Protein AF-A0A948I2J9-F1 (afdb_monomer_lite)

pLDDT: mean 82.18, std 15.07, range [33.28, 98.06]

Foldseek 3Di:
DDWDPDDDPVVVVCLVVVLVVQVPDPVQVVPDPDSNVQSVLCPDTPRNNVVVVCVVVCVVVPVVVVVVVVVVVLLVVLCVVLVVLVLQFDPALPDDLVRLLVLLLVLLVLLLVLCVVVVLPCVVVVLVQLFQDLVVLLVLLVVLVVVLVVVLVVPDDPDPDDPPPPPDPDPPPPPRCPLLNSLLSSLVVSLVVSLVSLSVVLVPCVDPSNVSHDSSSSSLLSVLLLLLCQVVVLSVQLSVVLSVVVVVDDPDPSVSSSVSSVSSRVSSSCCSQQSVQLVPDQVPAFFQPHPPDPGPGGAPPDDDDDDDDDDDDPDDDSVSSRSSSSRSSSSSVSSSVSSRRDRPRPDPPVVSVVSVVVSVVSPCPVVVVVD

Radius of gyration: 36.29 Å; chains: 1; bounding box: 88×85×97 Å

Sequence (371 aa):
PLTETGYAPDIAARLPEIREHLLADERVTRYFEDAPAAYDALLALNDGGVSYIVEKIAQVSDPRVKDGQVRGRLLAQAQHLTDGFQRFYDAGASGSREEKLQKAKKAAEAAGKAIFADEFRSAGRLLDALSAQEDELRGLYFTVASMAGEETQALTPAAGGSIFDDFEETPHASTGASEGDRSEAFAERAVQHWIRRVREFAADQTHPLRRKIDSDTADLLVQELIAATMRRGVAGKIAAEVRRQVSIGSADWENASARAACVAANAINEVVTGFGYTALPPDARPPVPPLPEPARRRAFAPPPGFDGMPALAERPMRLARDFTQDWLAALVQAAIDNMGVATAREISEAQNAVLGQILDRAHIESLLEQA

Secondary structure (DSSP, 8-state):
--------HHHHTTHHHHHHHHHH-HHHHTT-SSHHHHHHHHT-TTTTTHHHHHHHHHHH--HHHHHHHHHHHHHHHHHHHHHHHHTT----S-S-HHHHHHHHHHHHHHHHHHHHTTTTHHHHHHHHHHSPPHHHHHHHHHHHHHHHHHHHHHT-------TT-TT--------S--HHHHHHHHHHHHHHHHHHHHHHHHH-TTSTTTTTS-HHHHHHHHHHHHHHHHHTTHHHHHHHHHHHHHHHS-S-HHHHHHHHHHHHHHHHHHHHHHTTGGGS-GGGSPEESPTTSPPSEETTPPPPP-SSS----SS---HHHHHHHHHHHHHHHHHHHTTT-----SS-HHHHHHHHHHHHHH--HHHHH--

Structure (mmCIF, N/CA/C/O backbone):
data_AF-A0A948I2J9-F1
#
_entry.id   AF-A0A948I2J9-F1
#
loop_
_atom_site.group_PDB
_atom_site.id
_atom_site.type_symbol
_atom_site.label_atom_id
_atom_site.label_alt_id
_atom_site.label_comp_id
_atom_site.label_asym_id
_atom_site.label_entity_id
_atom_site.label_seq_id
_atom_site.pdbx_PDB_ins_code
_atom_site.Cartn_x
_atom_site.Cartn_y
_atom_site.Cartn_z
_atom_site.occupancy
_atom_site.B_iso_or_equiv
_atom_site.auth_seq_id
_atom_site.auth_comp_id
_atom_site.auth_asym_id
_atom_site.auth_atom_id
_atom_site.pdbx_PDB_model_num
ATOM 1 N N . PRO A 1 1 ? -53.068 -17.040 60.290 1.00 62.91 1 PRO A N 1
ATOM 2 C CA . PRO A 1 1 ? -51.947 -16.069 60.303 1.00 62.91 1 PRO A CA 1
ATOM 3 C C . PRO A 1 1 ? -52.305 -14.881 61.201 1.00 62.91 1 PRO A C 1
ATOM 5 O O . PRO A 1 1 ? -53.438 -14.417 61.138 1.00 62.91 1 PRO A O 1
ATOM 8 N N . LEU A 1 2 ? -51.389 -14.455 62.071 1.00 73.19 2 LEU A N 1
ATOM 9 C CA . LEU A 1 2 ? -51.552 -13.204 62.815 1.00 73.19 2 LEU A CA 1
ATOM 10 C C . LEU A 1 2 ? -51.285 -12.050 61.841 1.00 73.19 2 LEU A C 1
ATOM 12 O O . LEU A 1 2 ? -50.314 -12.113 61.091 1.00 73.19 2 LEU A O 1
ATOM 16 N N . THR A 1 3 ? -52.169 -11.057 61.818 1.00 84.31 3 THR A N 1
ATOM 17 C CA . THR A 1 3 ? -52.082 -9.884 60.940 1.00 84.31 3 THR A CA 1
ATOM 18 C C . THR A 1 3 ? -51.836 -8.666 61.814 1.00 84.31 3 THR A C 1
ATOM 20 O O . THR A 1 3 ? -52.524 -8.468 62.816 1.00 84.31 3 THR A O 1
ATOM 23 N N . GLU A 1 4 ? -50.848 -7.863 61.454 1.00 85.25 4 GLU A N 1
ATOM 24 C CA . GLU A 1 4 ? -50.547 -6.600 62.108 1.00 85.25 4 GLU A CA 1
ATOM 25 C C . GLU A 1 4 ? -51.676 -5.609 61.808 1.00 85.25 4 GLU A C 1
ATOM 27 O O . GLU A 1 4 ? -51.937 -5.270 60.654 1.00 85.25 4 GLU A O 1
ATOM 32 N N . THR A 1 5 ? -52.379 -5.161 62.846 1.00 85.12 5 THR A N 1
ATOM 33 C CA . THR A 1 5 ? -53.488 -4.200 62.722 1.00 85.12 5 THR A CA 1
ATOM 34 C C . THR A 1 5 ? -53.082 -2.775 63.092 1.00 85.12 5 THR A C 1
ATOM 36 O O . THR A 1 5 ? -53.865 -1.849 62.905 1.00 85.12 5 THR A O 1
ATOM 39 N N . GLY A 1 6 ? -51.880 -2.589 63.642 1.00 86.50 6 GLY A N 1
ATOM 40 C CA . GLY A 1 6 ? -51.369 -1.287 64.050 1.00 86.50 6 GLY A CA 1
ATOM 41 C C . GLY A 1 6 ? -50.162 -1.386 64.975 1.00 86.50 6 GLY A C 1
ATOM 42 O O . GLY A 1 6 ? -49.890 -2.435 65.560 1.00 86.50 6 GLY A O 1
ATOM 43 N N . TYR A 1 7 ? -49.461 -0.265 65.121 1.00 87.19 7 TYR A N 1
ATOM 44 C CA . TYR A 1 7 ? -48.395 -0.113 66.105 1.00 87.19 7 TYR A CA 1
ATOM 45 C C . TYR A 1 7 ? -48.966 0.086 67.507 1.00 87.19 7 TYR A C 1
ATOM 47 O O . TYR A 1 7 ? -50.035 0.675 67.684 1.00 87.19 7 TYR A O 1
ATOM 55 N N . ALA A 1 8 ? -48.226 -0.376 68.513 1.00 89.81 8 ALA A N 1
ATOM 56 C CA . ALA A 1 8 ? -48.560 -0.092 69.900 1.00 89.81 8 ALA A CA 1
ATOM 57 C C . ALA A 1 8 ? -48.575 1.438 70.144 1.00 89.81 8 ALA A C 1
ATOM 59 O O . ALA A 1 8 ? -47.769 2.152 69.536 1.00 89.81 8 ALA A O 1
ATOM 60 N N . PRO A 1 9 ? -49.480 1.972 70.990 1.00 86.25 9 PRO A N 1
ATOM 61 C CA . PRO A 1 9 ? -49.704 3.419 71.114 1.00 86.25 9 PRO A CA 1
ATOM 62 C C . PRO A 1 9 ? -48.460 4.214 71.535 1.00 86.25 9 PRO A C 1
ATOM 64 O O . PRO A 1 9 ? -48.250 5.341 71.094 1.00 86.25 9 PRO A O 1
ATOM 67 N N . ASP A 1 10 ? -47.625 3.609 72.375 1.00 87.38 10 ASP A N 1
ATOM 68 C CA . ASP A 1 10 ? -46.344 4.130 72.849 1.00 87.38 10 ASP A CA 1
ATOM 69 C C . ASP A 1 10 ? -45.294 4.229 71.731 1.00 87.38 10 ASP A C 1
ATOM 71 O O . ASP A 1 10 ? -44.519 5.185 71.689 1.00 87.38 10 ASP A O 1
ATOM 75 N N . ILE A 1 11 ? -45.292 3.275 70.798 1.00 83.56 11 ILE A N 1
ATOM 76 C CA . ILE A 1 11 ? -44.411 3.276 69.626 1.00 83.56 11 ILE A CA 1
ATOM 77 C C . ILE A 1 11 ? -44.936 4.258 68.577 1.00 83.56 11 ILE A C 1
ATOM 79 O O . ILE A 1 11 ? -44.168 5.067 68.060 1.00 83.56 11 ILE A O 1
ATOM 83 N N . ALA A 1 12 ? -46.245 4.243 68.310 1.00 86.00 12 ALA A N 1
ATOM 84 C CA . ALA A 1 12 ? -46.893 5.108 67.325 1.00 86.00 12 ALA A CA 1
ATOM 85 C C . ALA A 1 12 ? -46.649 6.600 67.610 1.00 86.00 12 ALA A C 1
ATOM 87 O O . ALA A 1 12 ? -46.373 7.367 66.689 1.00 86.00 12 ALA A O 1
ATOM 88 N N . ALA A 1 13 ? -46.672 6.999 68.887 1.00 88.31 13 ALA A N 1
ATOM 89 C CA . ALA A 1 13 ? -46.397 8.373 69.307 1.00 88.31 13 ALA A CA 1
ATOM 90 C C . ALA A 1 13 ? -44.951 8.832 69.028 1.00 88.31 13 ALA A C 1
ATOM 92 O O . ALA A 1 13 ? -44.704 10.030 68.911 1.00 88.31 13 ALA A O 1
ATOM 93 N N . ARG A 1 14 ? -43.999 7.896 68.913 1.00 89.25 14 ARG A N 1
ATOM 94 C CA . ARG A 1 14 ? -42.562 8.174 68.736 1.00 89.25 14 ARG A CA 1
ATOM 95 C C . ARG A 1 14 ? -42.092 8.089 67.282 1.00 89.25 14 ARG A C 1
ATOM 97 O O . ARG A 1 14 ? -41.005 8.565 66.974 1.00 89.25 14 ARG A O 1
ATOM 104 N N . LEU A 1 15 ? -42.887 7.509 66.380 1.00 88.31 15 LEU A N 1
ATOM 105 C CA . LEU A 1 15 ? -42.523 7.359 64.963 1.00 88.31 15 LEU A CA 1
ATOM 106 C C . LEU A 1 15 ? -42.154 8.685 64.265 1.00 88.31 15 LEU A C 1
ATOM 108 O O . LEU A 1 15 ? -41.156 8.688 63.545 1.00 88.31 15 LEU A O 1
ATOM 112 N N . PRO A 1 16 ? -42.860 9.817 64.480 1.00 89.62 16 PRO A N 1
ATOM 113 C CA . PRO A 1 16 ? -42.498 11.079 63.831 1.00 89.62 16 PRO A CA 1
ATOM 114 C C . PRO A 1 16 ? -41.099 11.573 64.222 1.00 89.62 16 PRO A C 1
ATOM 116 O O . PRO A 1 16 ? -40.325 11.980 63.360 1.00 89.62 16 PRO A O 1
ATOM 119 N N . GLU A 1 17 ? -40.754 11.468 65.509 1.00 91.50 17 GLU A N 1
ATOM 120 C CA . GLU A 1 17 ? -39.436 11.842 66.033 1.00 91.50 17 GLU A CA 1
ATOM 121 C C . GLU A 1 17 ? -38.338 10.936 65.456 1.00 91.50 17 GLU A C 1
ATOM 123 O O . GLU A 1 17 ? -37.283 11.413 65.039 1.00 91.50 17 GLU A O 1
ATOM 128 N N . ILE A 1 18 ? -38.587 9.625 65.376 1.00 89.19 18 ILE A N 1
ATOM 129 C CA . ILE A 1 18 ? -37.639 8.659 64.800 1.00 89.19 18 ILE A CA 1
ATOM 130 C C . ILE A 1 18 ? -37.405 8.947 63.310 1.00 89.19 18 ILE A C 1
ATOM 132 O O . ILE A 1 18 ? -36.263 8.885 62.851 1.00 89.19 18 ILE A O 1
ATOM 136 N N . ARG A 1 19 ? -38.464 9.284 62.561 1.00 90.88 19 ARG A N 1
ATOM 137 C CA . ARG A 1 19 ? -38.380 9.643 61.137 1.00 90.88 19 ARG A CA 1
ATOM 138 C C . ARG A 1 19 ? -37.483 10.855 60.920 1.00 90.88 19 ARG A C 1
ATOM 140 O O . ARG A 1 19 ? -36.637 10.835 60.032 1.00 90.88 19 ARG A O 1
ATOM 147 N N . GLU A 1 20 ? -37.649 11.891 61.736 1.00 91.81 20 GLU A N 1
ATOM 148 C CA . GLU A 1 20 ? -36.860 13.120 61.638 1.00 91.81 20 GLU A CA 1
ATOM 149 C C . GLU A 1 20 ? -35.365 12.860 61.875 1.00 91.81 20 GLU A C 1
ATOM 151 O O . GLU A 1 20 ? -34.535 13.241 61.049 1.00 91.81 20 GLU A O 1
ATOM 156 N N . HIS A 1 21 ? -35.020 12.127 62.938 1.00 91.25 21 HIS A N 1
ATOM 157 C CA . HIS A 1 21 ? -33.627 11.784 63.240 1.00 91.25 21 HIS A CA 1
ATOM 158 C C . HIS A 1 21 ? -32.980 10.928 62.145 1.00 91.25 21 HIS A C 1
ATOM 160 O O . HIS A 1 21 ? -31.815 11.131 61.809 1.00 91.25 21 HIS A O 1
ATOM 166 N N . LEU A 1 22 ? -33.726 9.975 61.581 1.00 86.94 22 LEU A N 1
ATOM 167 C CA . LEU A 1 22 ? -33.209 9.067 60.562 1.00 86.94 22 LEU A CA 1
ATOM 168 C C . LEU A 1 22 ? -32.971 9.773 59.219 1.00 86.94 22 LEU A C 1
ATOM 170 O O . LEU A 1 22 ? -31.977 9.494 58.555 1.00 86.94 22 LEU A O 1
ATOM 174 N N . LEU A 1 23 ? -33.838 10.717 58.838 1.00 90.25 23 LEU A N 1
ATOM 175 C CA . LEU A 1 23 ? -33.673 11.512 57.614 1.00 90.25 23 LEU A CA 1
ATOM 176 C C . LEU A 1 23 ? -32.623 12.626 57.749 1.00 90.25 23 LEU A C 1
ATOM 178 O O . LEU A 1 23 ? -32.108 13.096 56.736 1.00 90.25 23 LEU A O 1
ATOM 182 N N . ALA A 1 24 ? -32.284 13.029 58.976 1.00 90.56 24 ALA A N 1
ATOM 183 C CA . ALA A 1 24 ? -31.205 13.976 59.251 1.00 90.56 24 ALA A CA 1
ATOM 184 C C . ALA A 1 24 ? -29.800 13.333 59.242 1.00 90.56 24 ALA A C 1
ATOM 186 O O . ALA A 1 24 ? -28.803 14.055 59.203 1.00 90.56 24 ALA A O 1
ATOM 187 N N . ASP A 1 25 ? -29.690 11.998 59.277 1.00 91.56 25 ASP A N 1
ATOM 188 C CA . ASP A 1 25 ? -28.403 11.292 59.276 1.00 91.56 25 ASP A CA 1
ATOM 189 C C . ASP A 1 25 ? -27.810 11.210 57.857 1.00 91.56 25 ASP A C 1
ATOM 191 O O . ASP A 1 25 ? -28.376 10.605 56.942 1.00 91.56 25 ASP A O 1
ATOM 195 N N . GLU A 1 26 ? -26.617 11.782 57.679 1.00 88.94 26 GLU A N 1
ATOM 196 C CA . GLU A 1 26 ? -25.881 11.788 56.409 1.00 88.94 26 GLU A CA 1
ATOM 197 C C . GLU A 1 26 ? -25.588 10.371 55.886 1.00 88.94 26 GLU A C 1
ATOM 199 O O . GLU A 1 26 ? -25.537 10.134 54.679 1.00 88.94 26 GLU A O 1
ATOM 204 N N . ARG A 1 27 ? -25.441 9.384 56.778 1.00 87.12 27 ARG A N 1
ATOM 205 C CA . ARG A 1 27 ? -25.225 7.984 56.382 1.00 87.12 27 ARG A CA 1
ATOM 206 C C . ARG A 1 27 ? -26.457 7.385 55.714 1.00 87.12 27 ARG A C 1
ATOM 208 O O . ARG A 1 27 ? -26.314 6.435 54.957 1.00 87.12 27 ARG A O 1
ATOM 215 N N . VAL A 1 28 ? -27.648 7.910 55.981 1.00 84.94 28 VAL A N 1
ATOM 216 C CA . VAL A 1 28 ? -28.888 7.443 55.356 1.00 84.94 28 VAL A CA 1
ATOM 217 C C . VAL A 1 28 ? -29.084 8.153 54.020 1.00 84.94 28 VAL A C 1
ATOM 219 O O . VAL A 1 28 ? -29.236 7.499 52.991 1.00 84.94 28 VAL A O 1
ATOM 222 N N . THR A 1 29 ? -28.979 9.481 53.996 1.00 84.12 29 THR A N 1
ATOM 223 C CA . THR A 1 29 ? -29.196 10.280 52.777 1.00 84.12 29 THR A CA 1
ATOM 224 C C . THR A 1 29 ? -28.127 10.072 51.701 1.00 84.12 29 THR A C 1
ATOM 226 O O . THR A 1 29 ? -28.400 10.282 50.524 1.00 84.12 29 THR A O 1
ATOM 229 N N . ARG A 1 30 ? -26.924 9.606 52.065 1.00 87.94 30 ARG A N 1
ATOM 230 C CA . ARG A 1 30 ? -25.852 9.297 51.105 1.00 87.94 30 ARG A CA 1
ATOM 231 C C . ARG A 1 30 ? -26.082 8.024 50.286 1.00 87.94 30 ARG A C 1
ATOM 233 O O . ARG A 1 30 ? -25.616 7.959 49.151 1.00 87.94 30 ARG A O 1
ATOM 240 N N . TYR A 1 31 ? -26.702 6.998 50.871 1.00 83.88 31 TYR A N 1
ATOM 241 C CA . TYR A 1 31 ? -26.797 5.663 50.255 1.00 83.88 31 TYR A CA 1
ATOM 242 C C . TYR A 1 31 ? -28.209 5.291 49.799 1.00 83.88 31 TYR A C 1
ATOM 244 O O . TYR A 1 31 ? -28.354 4.366 49.001 1.00 83.88 31 TYR A O 1
ATOM 252 N N . PHE A 1 32 ? -29.238 5.997 50.269 1.00 85.38 32 PHE A N 1
ATOM 253 C CA . PHE A 1 32 ? -30.597 5.848 49.762 1.00 85.38 32 PHE A CA 1
ATOM 254 C C . PHE A 1 32 ? -30.873 6.874 48.665 1.00 85.38 32 PHE A C 1
ATOM 256 O O . PHE A 1 32 ? -30.701 8.070 48.870 1.00 85.38 32 PHE A O 1
ATOM 263 N N . GLU A 1 33 ? -31.351 6.394 47.516 1.00 84.12 33 GLU A N 1
ATOM 264 C CA . GLU A 1 33 ? -31.847 7.242 46.424 1.00 84.12 33 GLU A CA 1
ATOM 265 C C . GLU A 1 33 ? -33.060 8.084 46.872 1.00 84.12 33 GLU A C 1
ATOM 267 O O . GLU A 1 33 ? -33.140 9.267 46.559 1.00 84.12 33 GLU A O 1
ATOM 272 N N . ASP A 1 34 ? -33.962 7.485 47.661 1.00 88.44 34 ASP A N 1
ATOM 273 C CA . ASP A 1 34 ? -35.108 8.137 48.309 1.00 88.44 34 ASP A CA 1
ATOM 274 C C . ASP A 1 34 ? -35.282 7.568 49.731 1.00 88.44 34 ASP A C 1
ATOM 276 O O . ASP A 1 34 ? -35.879 6.508 49.947 1.00 88.44 34 ASP A O 1
ATOM 280 N N . ALA A 1 35 ? -34.667 8.237 50.711 1.00 88.81 35 ALA A N 1
ATOM 281 C CA . ALA A 1 35 ? -34.709 7.832 52.116 1.00 88.81 35 ALA A CA 1
ATOM 282 C C . ALA A 1 35 ? -36.110 7.962 52.758 1.00 88.81 35 ALA A C 1
ATOM 284 O O . ALA A 1 35 ? -36.500 7.042 53.484 1.00 88.81 35 ALA A O 1
ATOM 285 N N . PRO A 1 36 ? -36.888 9.039 52.507 1.00 90.19 36 PRO A N 1
ATOM 286 C CA . PRO A 1 36 ? -38.272 9.136 52.973 1.00 90.19 36 PRO A CA 1
ATOM 287 C C . PRO A 1 36 ? -39.147 7.963 52.522 1.00 90.19 36 PRO A C 1
ATOM 289 O O . PRO A 1 36 ? -39.793 7.339 53.363 1.00 90.19 36 PRO A O 1
ATOM 292 N N . ALA A 1 37 ? -39.120 7.614 51.231 1.00 89.19 37 ALA A N 1
ATOM 293 C CA . ALA A 1 37 ? -39.928 6.515 50.705 1.00 89.19 37 ALA A CA 1
ATOM 294 C C . ALA A 1 37 ? -39.533 5.157 51.310 1.00 89.19 37 ALA A C 1
ATOM 296 O O . ALA A 1 37 ? -40.400 4.351 51.645 1.00 89.19 37 ALA A O 1
ATOM 297 N N . ALA A 1 38 ? -38.233 4.915 51.511 1.00 89.06 38 ALA A N 1
ATOM 298 C CA . ALA A 1 38 ? -37.742 3.688 52.137 1.00 89.06 38 ALA A CA 1
ATOM 299 C C . ALA A 1 38 ? -38.181 3.551 53.606 1.00 89.06 38 ALA A C 1
ATOM 301 O O . ALA A 1 38 ? -38.518 2.452 54.050 1.00 89.06 38 ALA A O 1
ATOM 302 N N . TYR A 1 39 ? -38.197 4.656 54.359 1.00 89.88 39 TYR A N 1
ATOM 303 C CA . TYR A 1 39 ? -38.668 4.672 55.745 1.00 89.88 39 TYR A CA 1
ATOM 304 C C . TYR A 1 39 ? -40.172 4.403 55.838 1.00 89.88 39 TYR A C 1
ATOM 306 O O . TYR A 1 39 ? -40.609 3.583 56.645 1.00 89.88 39 TYR A O 1
ATOM 314 N N . ASP A 1 40 ? -40.958 5.062 54.986 1.00 90.44 40 ASP A N 1
ATOM 315 C CA . ASP A 1 40 ? -42.410 4.901 54.975 1.00 90.44 40 ASP A CA 1
ATOM 316 C C . ASP A 1 40 ? -42.795 3.466 54.545 1.00 90.44 40 ASP A C 1
ATOM 318 O O . ASP A 1 40 ? -43.704 2.870 55.124 1.00 90.44 40 ASP A O 1
ATOM 322 N N . ALA A 1 41 ? -42.043 2.860 53.616 1.00 90.25 41 ALA A N 1
ATOM 323 C CA . ALA A 1 41 ? -42.209 1.459 53.226 1.00 90.25 41 ALA A CA 1
ATOM 324 C C . ALA A 1 41 ? -41.837 0.468 54.343 1.00 90.25 41 ALA A C 1
ATOM 326 O O . ALA A 1 41 ? -42.552 -0.508 54.556 1.00 90.25 41 ALA A O 1
ATOM 327 N N . LEU A 1 42 ? -40.753 0.718 55.088 1.00 89.50 42 LEU A N 1
ATOM 328 C CA . LEU A 1 42 ? -40.339 -0.116 56.226 1.00 89.50 42 LEU A CA 1
ATOM 329 C C . LEU A 1 42 ? -41.431 -0.206 57.307 1.00 89.50 42 LEU A C 1
ATOM 331 O O . LEU A 1 42 ? -41.557 -1.232 57.975 1.00 89.50 42 LEU A O 1
ATOM 335 N N . LEU A 1 43 ? -42.218 0.861 57.473 1.00 90.19 43 LEU A N 1
ATOM 336 C CA . LEU A 1 43 ? -43.306 0.943 58.449 1.00 90.19 43 LEU A CA 1
ATOM 337 C C . LEU A 1 43 ? -44.676 0.499 57.905 1.00 90.19 43 LEU A C 1
ATOM 339 O O . LEU A 1 43 ? -45.704 0.673 58.565 1.00 90.19 43 LEU A O 1
ATOM 343 N N . ALA A 1 44 ? -44.726 -0.073 56.702 1.00 90.06 44 ALA A N 1
ATOM 344 C CA . ALA A 1 44 ? -45.957 -0.625 56.160 1.00 90.06 44 ALA A CA 1
ATOM 345 C C . ALA A 1 44 ? -46.333 -1.926 56.893 1.00 90.06 44 ALA A C 1
ATOM 347 O O . ALA A 1 44 ? -45.605 -2.920 56.847 1.00 90.06 44 ALA A O 1
ATOM 348 N N . LEU A 1 45 ? -47.494 -1.932 57.555 1.00 88.50 45 LEU A N 1
ATOM 349 C CA . LEU A 1 45 ? -48.003 -3.091 58.298 1.00 88.50 45 LEU A CA 1
ATOM 350 C C . LEU A 1 45 ? -48.168 -4.307 57.380 1.00 88.50 45 LEU A C 1
ATOM 352 O O . LEU A 1 45 ? -48.756 -4.200 56.303 1.00 88.50 45 LEU A O 1
ATOM 356 N N . ASN A 1 46 ? -47.734 -5.476 57.847 1.00 87.12 46 ASN A N 1
ATOM 357 C CA . ASN A 1 46 ? -47.744 -6.756 57.124 1.00 87.12 46 ASN A CA 1
ATOM 358 C C . ASN A 1 46 ? -46.850 -6.837 55.870 1.00 87.12 46 ASN A C 1
ATOM 360 O O . ASN A 1 46 ? -46.804 -7.905 55.260 1.00 87.12 46 ASN A O 1
ATOM 364 N N . ASP A 1 47 ? -46.146 -5.766 55.488 1.00 88.81 47 ASP A N 1
ATOM 365 C CA . ASP A 1 47 ? -45.190 -5.760 54.367 1.00 88.81 47 ASP A CA 1
ATOM 366 C C . ASP A 1 47 ? -43.751 -5.544 54.851 1.00 88.81 47 ASP A C 1
ATOM 368 O O . ASP A 1 47 ? -42.830 -6.194 54.358 1.00 88.81 47 ASP A O 1
ATOM 372 N N . GLY A 1 48 ? -43.542 -4.661 55.836 1.00 85.81 48 GLY A N 1
ATOM 373 C CA . GLY A 1 48 ? -42.225 -4.402 56.426 1.00 85.81 48 GLY A CA 1
ATOM 374 C C . GLY A 1 48 ? -41.179 -3.914 55.417 1.00 85.81 48 GLY A C 1
ATOM 375 O O . GLY A 1 48 ? -39.984 -4.140 55.610 1.00 85.81 48 GLY A O 1
ATOM 376 N N . GLY A 1 49 ? -41.615 -3.301 54.313 1.00 88.94 49 GLY A N 1
ATOM 377 C CA . GLY A 1 49 ? -40.761 -2.803 53.235 1.00 88.94 49 GLY A CA 1
ATOM 378 C C . GLY A 1 49 ? -40.345 -3.852 52.203 1.00 88.94 49 GLY A C 1
ATOM 379 O O . GLY A 1 49 ? -39.567 -3.531 51.301 1.00 88.94 49 GLY A O 1
ATOM 380 N N . VAL A 1 50 ? -40.850 -5.089 52.288 1.00 88.44 50 VAL A N 1
ATOM 381 C CA . VAL A 1 50 ? -40.527 -6.154 51.325 1.00 88.44 50 VAL A CA 1
ATOM 382 C C . VAL A 1 50 ? -40.947 -5.757 49.912 1.00 88.44 50 VAL A C 1
ATOM 384 O O . VAL A 1 50 ? -40.154 -5.931 48.987 1.00 88.44 50 VAL A O 1
ATOM 387 N N . SER A 1 51 ? -42.131 -5.167 49.728 1.00 88.75 51 SER A N 1
ATOM 388 C CA . SER A 1 51 ? -42.594 -4.734 48.404 1.00 88.75 51 SER A CA 1
ATOM 389 C C . SER A 1 51 ? -41.679 -3.671 47.785 1.00 88.75 51 SER A C 1
ATOM 391 O O . SER A 1 51 ? -41.327 -3.777 46.611 1.00 88.75 51 SER A O 1
ATOM 393 N N . TYR A 1 52 ? -41.210 -2.707 48.582 1.00 88.81 52 TYR A N 1
ATOM 394 C CA . TYR A 1 52 ? -40.276 -1.665 48.135 1.00 88.81 52 TYR A CA 1
ATOM 395 C C . TYR A 1 52 ? -38.904 -2.238 47.748 1.00 88.81 52 TYR A C 1
ATOM 397 O O . TYR A 1 52 ? -38.329 -1.872 46.721 1.00 88.81 52 TYR A O 1
ATOM 405 N N . ILE A 1 53 ? -38.387 -3.188 48.537 1.00 87.12 53 ILE A N 1
ATOM 406 C CA . ILE A 1 53 ? -37.137 -3.893 48.224 1.00 87.12 53 ILE A CA 1
ATOM 407 C C . ILE A 1 53 ? -37.290 -4.698 46.929 1.00 87.12 53 ILE A C 1
ATOM 409 O O . ILE A 1 53 ? -36.417 -4.633 46.066 1.00 87.12 53 ILE A O 1
ATOM 413 N N . VAL A 1 54 ? -38.393 -5.435 46.770 1.00 86.75 54 VAL A N 1
ATOM 414 C CA . VAL A 1 54 ? -38.671 -6.226 45.563 1.00 86.75 54 VAL A CA 1
ATOM 415 C C . VAL A 1 54 ? -38.780 -5.326 44.335 1.00 86.75 54 VAL A C 1
ATOM 417 O O . VAL A 1 54 ? -38.184 -5.650 43.312 1.00 86.75 54 VAL A O 1
ATOM 420 N N . GLU A 1 55 ? -39.459 -4.183 44.430 1.00 86.81 55 GLU A N 1
ATOM 421 C CA . GLU A 1 55 ? -39.562 -3.205 43.342 1.00 86.81 55 GLU A CA 1
ATOM 422 C C . GLU A 1 55 ? -38.182 -2.690 42.907 1.00 86.81 55 GLU A C 1
ATOM 424 O O . GLU A 1 55 ? -37.840 -2.740 41.723 1.00 86.81 55 GLU A O 1
ATOM 429 N N . LYS A 1 56 ? -37.350 -2.256 43.862 1.00 85.94 56 LYS A N 1
ATOM 430 C CA . LYS A 1 56 ? -36.004 -1.737 43.575 1.00 85.94 56 LYS A CA 1
ATOM 431 C C . LYS A 1 56 ? -35.057 -2.821 43.055 1.00 85.94 56 LYS A C 1
ATOM 433 O O . LYS A 1 56 ? -34.306 -2.577 42.113 1.00 85.94 56 LYS A O 1
ATOM 438 N N . ILE A 1 57 ? -35.110 -4.036 43.604 1.00 82.56 57 ILE A N 1
ATOM 439 C CA . ILE A 1 57 ? -34.309 -5.171 43.120 1.00 82.56 57 ILE A CA 1
ATOM 440 C C . ILE A 1 57 ? -34.763 -5.601 41.724 1.00 82.56 57 ILE A C 1
ATOM 442 O O . ILE A 1 57 ? -33.908 -5.909 40.894 1.00 82.56 57 ILE A O 1
ATOM 446 N N . ALA A 1 58 ? -36.065 -5.600 41.432 1.00 80.25 58 ALA A N 1
ATOM 447 C CA . ALA A 1 58 ? -36.597 -5.986 40.126 1.00 80.25 58 ALA A CA 1
ATOM 448 C C . ALA A 1 58 ? -36.112 -5.062 38.997 1.00 80.25 58 ALA A C 1
ATOM 450 O O . ALA A 1 58 ? -35.854 -5.543 37.896 1.00 80.25 58 ALA A O 1
ATOM 451 N N . GLN A 1 59 ? -35.910 -3.769 39.276 1.00 75.31 59 GLN A N 1
ATOM 452 C CA . GLN A 1 59 ? -35.352 -2.812 38.309 1.00 75.31 59 GLN A CA 1
ATOM 453 C C . GLN A 1 59 ? -33.893 -3.123 37.932 1.00 75.31 59 GLN A C 1
ATOM 455 O O . GLN A 1 59 ? -33.487 -2.898 36.795 1.00 75.31 59 GLN A O 1
ATOM 460 N N . VAL A 1 60 ? -33.104 -3.664 38.866 1.00 69.94 60 VAL A N 1
ATOM 461 C CA . VAL A 1 60 ? -31.675 -3.978 38.657 1.00 69.94 60 VAL A CA 1
ATOM 462 C C . VAL A 1 60 ? -31.457 -5.442 38.251 1.00 69.94 60 VAL A C 1
ATOM 464 O O . VAL A 1 60 ? -30.462 -5.779 37.613 1.00 69.94 60 VAL A O 1
ATOM 467 N N . SER A 1 61 ? -32.401 -6.318 38.594 1.00 65.25 61 SER A N 1
ATOM 468 C CA . SER A 1 61 ? -32.343 -7.763 38.340 1.00 65.25 61 SER A CA 1
ATOM 469 C C . SER A 1 61 ? -33.051 -8.173 37.056 1.00 65.25 61 SER A C 1
ATOM 471 O O . SER A 1 61 ? -33.272 -9.365 36.851 1.00 65.25 61 SER A O 1
ATOM 473 N N . ASP A 1 62 ? -33.412 -7.214 36.203 1.00 69.44 62 ASP A N 1
ATOM 474 C CA . ASP A 1 62 ? -34.034 -7.495 34.919 1.00 69.44 62 ASP A CA 1
ATOM 475 C C . ASP A 1 62 ? -33.086 -8.354 34.061 1.00 69.44 62 ASP A C 1
ATOM 477 O O . ASP A 1 62 ? -32.027 -7.870 33.630 1.00 69.44 62 ASP A O 1
ATOM 481 N N . PRO A 1 63 ? -33.439 -9.624 33.785 1.00 72.94 63 PRO A N 1
ATOM 482 C CA . PRO A 1 63 ? -32.598 -10.520 33.001 1.00 72.94 63 PRO A CA 1
ATOM 483 C C . PRO A 1 63 ? -32.224 -9.927 31.639 1.00 72.94 63 PRO A C 1
ATOM 485 O O . PRO A 1 63 ? -31.124 -10.182 31.154 1.00 72.94 63 PRO A O 1
ATOM 488 N N . ARG A 1 64 ? -33.080 -9.063 31.071 1.00 76.31 64 ARG A N 1
ATOM 489 C CA . ARG A 1 64 ? -32.869 -8.391 29.780 1.00 76.31 64 ARG A CA 1
ATOM 490 C C . ARG A 1 64 ? -31.641 -7.482 29.777 1.00 76.31 64 ARG A C 1
ATOM 492 O O . ARG A 1 64 ? -30.970 -7.367 28.755 1.00 76.31 64 ARG A O 1
ATOM 499 N N . VAL A 1 65 ? -31.309 -6.863 30.914 1.00 76.06 65 VAL A N 1
ATOM 500 C CA . VAL A 1 65 ? -30.111 -6.014 31.045 1.00 76.06 65 VAL A CA 1
ATOM 501 C C . VAL A 1 65 ? -28.851 -6.868 30.941 1.00 76.06 65 VAL A C 1
ATOM 503 O O . VAL A 1 65 ? -27.909 -6.514 30.231 1.00 76.06 65 VAL A O 1
ATOM 506 N N . LYS A 1 66 ? -28.843 -8.025 31.610 1.00 79.56 66 LYS A N 1
ATOM 507 C CA . LYS A 1 66 ? -27.723 -8.967 31.545 1.00 79.56 66 LYS A CA 1
ATOM 508 C C . LYS A 1 66 ? -27.608 -9.600 30.159 1.00 79.56 66 LYS A C 1
ATOM 510 O O . LYS A 1 66 ? -26.495 -9.735 29.660 1.00 79.56 66 LYS A O 1
ATOM 515 N N . ASP A 1 67 ? -28.735 -9.896 29.520 1.00 81.44 67 ASP A N 1
ATOM 516 C CA . ASP A 1 67 ? -28.788 -10.413 28.152 1.00 81.44 67 ASP A CA 1
ATOM 517 C C . ASP A 1 67 ? -28.207 -9.414 27.142 1.00 81.44 67 ASP A C 1
ATOM 519 O O . ASP A 1 67 ? -27.335 -9.762 26.347 1.00 81.44 67 ASP A O 1
ATOM 523 N N . GLY A 1 68 ? -28.584 -8.134 27.246 1.00 82.69 68 GLY A N 1
ATOM 524 C CA . GLY A 1 68 ? -28.013 -7.063 26.427 1.00 82.69 68 GLY A CA 1
ATOM 525 C C . GLY A 1 68 ? -26.503 -6.890 26.634 1.00 82.69 68 GLY A C 1
ATOM 526 O O . GLY A 1 68 ? -25.755 -6.730 25.669 1.00 82.69 68 GLY A O 1
ATOM 527 N N . GLN A 1 69 ? -26.024 -6.984 27.879 1.00 82.25 69 GLN A N 1
ATOM 528 C CA . GLN A 1 69 ? -24.590 -6.915 28.186 1.00 82.25 69 GLN A CA 1
ATOM 529 C C . GLN A 1 69 ? -23.808 -8.111 27.628 1.00 82.25 69 GLN A C 1
ATOM 531 O O . GLN A 1 69 ? -22.712 -7.933 27.093 1.00 82.25 69 GLN A O 1
ATOM 536 N N . VAL A 1 70 ? -24.346 -9.327 27.754 1.00 87.69 70 VAL A N 1
ATOM 537 C CA . VAL A 1 70 ? -23.725 -10.543 27.210 1.00 87.69 70 VAL A CA 1
ATOM 538 C C . VAL A 1 70 ? -23.707 -10.486 25.685 1.00 87.69 70 VAL A C 1
ATOM 540 O O . VAL A 1 70 ? -22.656 -10.731 25.095 1.00 87.69 70 VAL A O 1
ATOM 543 N N . ARG A 1 71 ? -24.812 -10.066 25.056 1.00 87.75 71 ARG A N 1
ATOM 544 C CA . ARG A 1 71 ? -24.906 -9.848 23.607 1.00 87.75 71 ARG A CA 1
ATOM 545 C C . ARG A 1 71 ? -23.852 -8.855 23.119 1.00 87.75 71 ARG A C 1
ATOM 547 O O . ARG A 1 71 ? -23.102 -9.170 22.202 1.00 87.75 71 ARG A O 1
ATOM 554 N N . GLY A 1 72 ? -23.737 -7.692 23.763 1.00 84.94 72 GLY A N 1
ATOM 555 C CA . GLY A 1 72 ? -22.744 -6.679 23.393 1.00 84.94 72 GLY A CA 1
ATOM 556 C C . GLY A 1 72 ? -21.300 -7.178 23.523 1.00 84.94 72 GLY A C 1
ATOM 557 O O . GLY A 1 72 ? -20.479 -6.937 22.641 1.00 84.94 72 GLY A O 1
ATOM 558 N N . ARG A 1 73 ? -20.987 -7.929 24.588 1.00 87.25 73 ARG A N 1
ATOM 559 C CA . ARG A 1 73 ? -19.658 -8.545 24.760 1.00 87.25 73 ARG A CA 1
ATOM 560 C C . ARG A 1 73 ? -19.369 -9.606 23.704 1.00 87.25 73 ARG A C 1
ATOM 562 O O . ARG A 1 73 ? -18.247 -9.664 23.209 1.00 87.25 73 ARG A O 1
ATOM 569 N N . LEU A 1 74 ? -20.362 -10.426 23.370 1.00 88.38 74 LEU A N 1
ATOM 570 C CA . LEU A 1 74 ? -20.239 -11.464 22.355 1.00 88.38 74 LEU A CA 1
ATOM 571 C C . LEU A 1 74 ? -19.964 -10.851 20.975 1.00 88.38 74 LEU A C 1
ATOM 573 O O . LEU A 1 74 ? -19.039 -11.290 20.300 1.00 88.38 74 LEU A O 1
ATOM 577 N N . LEU A 1 75 ? -20.699 -9.798 20.600 1.00 87.12 75 LEU A N 1
ATOM 578 C CA . LEU A 1 75 ? -20.472 -9.054 19.356 1.00 87.12 75 LEU A CA 1
ATOM 579 C C . LEU A 1 75 ? -19.065 -8.453 19.303 1.00 87.12 75 LEU A C 1
ATOM 581 O O . LEU A 1 75 ? -18.344 -8.668 18.333 1.00 87.12 75 LEU A O 1
ATOM 585 N N . ALA A 1 76 ? -18.626 -7.790 20.376 1.00 84.25 76 ALA A N 1
ATOM 586 C CA . ALA A 1 76 ? -17.285 -7.211 20.437 1.00 84.25 76 ALA A CA 1
ATOM 587 C C . ALA A 1 76 ? -16.174 -8.271 20.293 1.00 84.25 76 ALA A C 1
ATOM 589 O O . ALA A 1 76 ? -15.166 -8.030 19.630 1.00 84.25 76 ALA A O 1
ATOM 590 N N . GLN A 1 77 ? -16.348 -9.456 20.891 1.00 85.06 77 GLN A N 1
ATOM 591 C CA . GLN A 1 77 ? -15.389 -10.556 20.753 1.00 85.06 77 GLN A CA 1
ATOM 592 C C . GLN A 1 77 ? -15.403 -11.189 19.361 1.00 85.06 77 GLN A C 1
ATOM 594 O O . GLN A 1 77 ? -14.334 -11.500 18.837 1.00 85.06 77 GLN A O 1
ATOM 599 N N . ALA A 1 78 ? -16.585 -11.370 18.764 1.00 84.00 78 ALA A N 1
ATOM 600 C CA . ALA A 1 78 ? -16.715 -11.860 17.397 1.00 84.00 78 ALA A CA 1
ATOM 601 C C . ALA A 1 78 ? -16.002 -10.919 16.419 1.00 84.00 78 ALA A C 1
ATOM 603 O O . ALA A 1 78 ? -15.195 -11.374 15.615 1.00 84.00 78 ALA A O 1
ATOM 604 N N . GLN A 1 79 ? -16.209 -9.611 16.577 1.00 79.69 79 GLN A N 1
ATOM 605 C CA . GLN A 1 79 ? -15.589 -8.592 15.740 1.00 79.69 79 GLN A CA 1
ATOM 606 C C . GLN A 1 79 ? -14.064 -8.558 15.901 1.00 79.69 79 GLN A C 1
ATOM 608 O O . GLN A 1 79 ? -13.330 -8.628 14.921 1.00 79.69 79 GLN A O 1
ATOM 613 N N . HIS A 1 80 ? -13.569 -8.597 17.141 1.00 79.75 80 HIS A N 1
ATOM 614 C CA . HIS A 1 80 ? -12.131 -8.678 17.410 1.00 79.75 80 HIS A CA 1
ATOM 615 C C . HIS A 1 80 ? -11.475 -9.933 16.803 1.00 79.75 80 HIS A C 1
ATOM 617 O O . HIS A 1 80 ? -10.329 -9.883 16.354 1.00 79.75 80 HIS A O 1
ATOM 623 N N . LEU A 1 81 ? -12.181 -11.070 16.782 1.00 80.56 81 LEU A N 1
ATOM 624 C CA . LEU A 1 81 ? -11.708 -12.278 16.104 1.00 80.56 81 LEU A CA 1
ATOM 625 C C . LEU A 1 81 ? -11.674 -12.086 14.585 1.00 80.56 81 LEU A C 1
ATOM 627 O O . LEU A 1 81 ? -10.678 -12.448 13.960 1.00 80.56 81 LEU A O 1
ATOM 631 N N . THR A 1 82 ? -12.725 -11.518 13.990 1.00 79.81 82 THR A N 1
ATOM 632 C CA . THR A 1 82 ? -12.814 -11.344 12.534 1.00 79.81 82 THR A CA 1
ATOM 633 C C . THR A 1 82 ? -11.834 -10.313 11.996 1.00 79.81 82 THR A C 1
ATOM 635 O O . THR A 1 82 ? -11.236 -10.569 10.955 1.00 79.81 82 THR A O 1
ATOM 638 N N . ASP A 1 83 ? -11.583 -9.212 12.709 1.00 74.44 83 ASP A N 1
ATOM 639 C CA . ASP A 1 83 ? -10.716 -8.115 12.251 1.00 74.44 83 ASP A CA 1
ATOM 640 C C . ASP A 1 83 ? -9.307 -8.608 11.874 1.00 74.44 83 ASP A C 1
ATOM 642 O O . ASP A 1 83 ? -8.736 -8.215 10.855 1.00 74.44 83 ASP A O 1
ATOM 646 N N . GLY A 1 84 ? -8.755 -9.544 12.655 1.00 70.44 84 GLY A N 1
ATOM 647 C CA . GLY A 1 84 ? -7.439 -10.133 12.393 1.00 70.44 84 GLY A CA 1
ATOM 648 C C . GLY A 1 84 ? -7.394 -11.080 11.187 1.00 70.44 84 GLY A C 1
ATOM 649 O O . GLY A 1 84 ? -6.316 -11.303 10.627 1.00 70.44 84 GLY A O 1
ATOM 650 N N . PHE A 1 85 ? -8.535 -11.639 10.783 1.00 74.19 85 PHE A N 1
ATOM 651 C CA . PHE A 1 85 ? -8.668 -12.536 9.631 1.00 74.19 85 PHE A CA 1
ATOM 652 C C . PHE A 1 85 ? -9.122 -11.807 8.365 1.00 74.19 85 PHE A C 1
ATOM 654 O O . PHE A 1 85 ? -8.767 -12.230 7.265 1.00 74.19 85 PHE A O 1
ATOM 661 N N . GLN A 1 86 ? -9.826 -10.684 8.519 1.00 68.31 86 GLN A N 1
ATOM 662 C CA . GLN A 1 86 ? -10.327 -9.838 7.439 1.00 68.31 86 GLN A CA 1
ATOM 663 C C . GLN A 1 86 ? -9.214 -9.460 6.451 1.00 68.31 86 GLN A C 1
ATOM 665 O O . GLN A 1 86 ? -9.415 -9.504 5.244 1.00 68.31 86 GLN A O 1
ATOM 670 N N . ARG A 1 87 ? -8.005 -9.177 6.955 1.00 66.56 87 ARG A N 1
ATOM 671 C CA . ARG A 1 87 ? -6.820 -8.832 6.144 1.00 66.56 87 ARG A CA 1
ATOM 672 C C . ARG A 1 87 ? -6.348 -9.934 5.189 1.00 66.56 87 ARG A C 1
ATOM 674 O O . ARG A 1 87 ? -5.656 -9.640 4.218 1.00 66.56 87 ARG A O 1
ATOM 681 N N . PHE A 1 88 ? -6.670 -11.194 5.484 1.00 68.94 88 PHE A N 1
ATOM 682 C CA . PHE A 1 88 ? -6.316 -12.343 4.646 1.00 68.94 88 PHE A CA 1
ATOM 683 C C . PHE A 1 88 ? -7.454 -12.751 3.710 1.00 68.94 88 PHE A C 1
ATOM 685 O O . PHE A 1 88 ? -7.219 -13.519 2.780 1.00 68.94 88 PHE A O 1
ATOM 692 N N . TYR A 1 89 ? -8.667 -12.249 3.955 1.00 68.06 89 TYR A N 1
ATOM 693 C CA . TYR A 1 89 ? -9.833 -12.529 3.140 1.00 68.06 89 TYR A CA 1
ATOM 694 C C . TYR A 1 89 ? -9.964 -11.517 2.007 1.00 68.06 89 TYR A C 1
ATOM 696 O O . TYR A 1 89 ? -10.075 -10.311 2.215 1.00 68.06 89 TYR A O 1
ATOM 704 N N . ASP A 1 90 ? -9.996 -12.035 0.788 1.00 66.19 90 ASP A N 1
ATOM 705 C CA . ASP A 1 90 ? -10.322 -11.279 -0.410 1.00 66.19 90 ASP A CA 1
ATOM 706 C C . ASP A 1 90 ? -11.755 -11.632 -0.823 1.00 66.19 90 ASP A C 1
ATOM 708 O O . ASP A 1 90 ? -12.011 -12.738 -1.309 1.00 66.19 90 ASP A O 1
ATOM 712 N N . ALA A 1 91 ? -12.689 -10.690 -0.647 1.00 59.34 91 ALA A N 1
ATOM 713 C CA . ALA A 1 91 ? -14.092 -10.821 -1.066 1.00 59.34 91 ALA A CA 1
ATOM 714 C C . ALA A 1 91 ? -14.274 -10.866 -2.604 1.00 59.34 91 ALA A C 1
ATOM 716 O O . ALA A 1 91 ? -15.399 -10.878 -3.116 1.00 59.34 91 ALA A O 1
ATOM 717 N N . GLY A 1 92 ? -13.167 -10.885 -3.352 1.00 53.34 92 GLY A N 1
ATOM 718 C CA . GLY A 1 92 ? -13.139 -10.876 -4.801 1.00 53.34 92 GLY A CA 1
ATOM 719 C C . GLY A 1 92 ? -13.362 -9.478 -5.369 1.00 53.34 92 GLY A C 1
ATOM 720 O O . GLY A 1 92 ? -13.722 -8.525 -4.675 1.00 53.34 92 GLY A O 1
ATOM 721 N N . ALA A 1 93 ? -13.180 -9.361 -6.685 1.00 50.78 93 ALA A N 1
ATOM 722 C CA . ALA A 1 93 ? -13.394 -8.147 -7.478 1.00 50.78 93 ALA A CA 1
ATOM 723 C C . ALA A 1 93 ? -14.884 -7.739 -7.602 1.00 50.78 93 ALA A C 1
ATOM 725 O O . ALA A 1 93 ? -15.319 -7.261 -8.645 1.00 50.78 93 ALA A O 1
ATOM 726 N N . SER A 1 94 ? -15.670 -7.951 -6.549 1.00 46.75 94 SER A N 1
ATOM 727 C CA . SER A 1 94 ? -17.127 -7.799 -6.501 1.00 46.75 94 SER A CA 1
ATOM 728 C C . SER A 1 94 ? -17.576 -6.365 -6.184 1.00 46.75 94 SER A C 1
ATOM 730 O O . SER A 1 94 ? -18.771 -6.088 -6.163 1.00 46.75 94 SER A O 1
ATOM 732 N N . GLY A 1 95 ? -16.636 -5.449 -5.927 1.00 58.84 95 GLY A N 1
ATOM 733 C CA . GLY A 1 95 ? -16.929 -4.031 -5.711 1.00 58.84 95 GLY A CA 1
ATOM 734 C C . GLY A 1 95 ? -17.140 -3.285 -7.027 1.00 58.84 95 GLY A C 1
ATOM 735 O O . GLY A 1 95 ? -16.400 -3.484 -7.993 1.00 58.84 95 GLY A O 1
ATOM 736 N N . SER A 1 96 ? -18.118 -2.380 -7.059 1.00 72.31 96 SER A N 1
ATOM 737 C CA . SER A 1 96 ? -18.311 -1.489 -8.208 1.00 72.31 96 SER A CA 1
ATOM 738 C C . SER A 1 96 ? -17.055 -0.639 -8.445 1.00 72.31 96 SER A C 1
ATOM 740 O O . SER A 1 96 ? -16.382 -0.218 -7.500 1.00 72.31 96 SER A O 1
ATOM 742 N N . ARG A 1 97 ? -16.757 -0.312 -9.712 1.00 79.56 97 ARG A N 1
ATOM 743 C CA . ARG A 1 97 ? -15.665 0.611 -10.075 1.00 79.56 97 ARG A CA 1
ATOM 744 C C . ARG A 1 97 ? -15.742 1.921 -9.291 1.00 79.56 97 ARG A C 1
ATOM 746 O O . ARG A 1 97 ? -14.711 2.461 -8.899 1.00 79.56 97 ARG A O 1
ATOM 753 N N . GLU A 1 98 ? -16.956 2.416 -9.063 1.00 83.94 98 GLU A N 1
ATOM 754 C CA . GLU A 1 98 ? -17.177 3.644 -8.303 1.00 83.94 98 GLU A CA 1
ATOM 755 C C . GLU A 1 98 ? -16.841 3.458 -6.819 1.00 83.94 98 GLU A C 1
ATOM 757 O O . GLU A 1 98 ? -16.139 4.279 -6.242 1.00 83.94 98 GLU A O 1
ATOM 762 N N . GLU A 1 99 ? -17.240 2.346 -6.203 1.00 83.56 99 GLU A N 1
ATOM 763 C CA . GLU A 1 99 ? -16.897 2.051 -4.805 1.00 83.56 99 GLU A CA 1
ATOM 764 C C . GLU A 1 99 ? -15.386 1.928 -4.611 1.00 83.56 99 GLU A C 1
ATOM 766 O O . GLU A 1 99 ? -14.835 2.481 -3.654 1.00 83.56 99 GLU A O 1
ATOM 771 N N . LYS A 1 100 ? -14.696 1.250 -5.539 1.00 84.06 100 LYS A N 1
ATOM 772 C CA . LYS A 1 100 ? -13.237 1.126 -5.494 1.00 84.06 100 LYS A CA 1
ATOM 773 C C . LYS A 1 100 ? -12.557 2.487 -5.652 1.00 84.06 100 LYS A C 1
ATOM 775 O O . LYS A 1 100 ? -11.626 2.792 -4.906 1.00 84.06 100 LYS A O 1
ATOM 780 N N . LEU A 1 101 ? -13.071 3.334 -6.549 1.00 88.69 101 LEU A N 1
ATOM 781 C CA . LEU A 1 101 ? -12.608 4.712 -6.708 1.00 88.69 101 LEU A CA 1
ATOM 782 C C . LEU A 1 101 ? -12.756 5.512 -5.410 1.00 88.69 101 LEU A C 1
ATOM 784 O O . LEU A 1 101 ? -11.815 6.188 -4.997 1.00 88.69 101 LEU A O 1
ATOM 788 N N . GLN A 1 102 ? -13.921 5.437 -4.766 1.00 90.56 102 GLN A N 1
ATOM 789 C CA . GLN A 1 102 ? -14.201 6.184 -3.540 1.00 90.56 102 GLN A CA 1
ATOM 790 C C . GLN A 1 102 ? -13.334 5.709 -2.370 1.00 90.56 102 GLN A C 1
ATOM 792 O O . GLN A 1 102 ? -12.753 6.538 -1.667 1.00 90.56 102 GLN A O 1
ATOM 797 N N . LYS A 1 103 ? -13.166 4.390 -2.193 1.00 90.31 103 LYS A N 1
ATOM 798 C CA . LYS A 1 103 ? -12.265 3.827 -1.172 1.00 90.31 103 LYS A CA 1
ATOM 799 C C . LYS A 1 103 ? -10.823 4.288 -1.380 1.00 90.31 103 LYS A C 1
ATOM 801 O O . LYS A 1 103 ? -10.203 4.793 -0.446 1.00 90.31 103 LYS A O 1
ATOM 806 N N . ALA A 1 104 ? -10.318 4.199 -2.610 1.00 92.06 104 ALA A N 1
ATOM 807 C CA . ALA A 1 104 ? -8.965 4.636 -2.936 1.00 92.06 104 ALA A CA 1
ATOM 808 C C . ALA A 1 104 ? -8.763 6.143 -2.737 1.00 92.06 104 ALA A C 1
ATOM 810 O O . ALA A 1 104 ? -7.733 6.554 -2.209 1.00 92.06 104 ALA A O 1
ATOM 811 N N . LYS A 1 105 ? -9.745 6.980 -3.093 1.00 93.75 105 LYS A N 1
ATOM 812 C CA . LYS A 1 105 ? -9.691 8.425 -2.820 1.00 93.75 105 LYS A CA 1
ATOM 813 C C . LYS A 1 105 ? -9.656 8.732 -1.332 1.00 93.75 105 LYS A C 1
ATOM 815 O O . LYS A 1 105 ? -8.830 9.536 -0.910 1.00 93.75 105 LYS A O 1
ATOM 820 N N . LYS A 1 106 ? -10.515 8.081 -0.543 1.00 93.44 106 LYS A N 1
ATOM 821 C CA . LYS A 1 106 ? -10.550 8.251 0.914 1.00 93.44 106 LYS A CA 1
ATOM 822 C C . LYS A 1 106 ? -9.202 7.880 1.538 1.00 93.44 106 LYS A C 1
ATOM 824 O O . LYS A 1 106 ? -8.669 8.657 2.325 1.00 93.44 106 LYS A O 1
ATOM 829 N N . ALA A 1 107 ? -8.626 6.747 1.136 1.00 92.69 107 ALA A N 1
ATOM 830 C CA . ALA A 1 107 ? -7.303 6.317 1.584 1.00 92.69 107 ALA A CA 1
ATOM 831 C C . ALA A 1 107 ? -6.196 7.293 1.146 1.00 92.69 107 ALA A C 1
ATOM 833 O O . ALA A 1 107 ? -5.351 7.678 1.953 1.00 92.69 107 ALA A O 1
ATOM 834 N N . ALA A 1 108 ? -6.224 7.763 -0.106 1.00 94.00 108 ALA A N 1
ATOM 835 C CA . ALA A 1 108 ? -5.268 8.746 -0.609 1.00 94.00 108 ALA A CA 1
ATOM 836 C C . ALA A 1 108 ? -5.349 10.079 0.158 1.00 94.00 108 ALA A C 1
ATOM 838 O O . ALA A 1 108 ? -4.322 10.681 0.474 1.00 94.00 108 ALA A O 1
ATOM 839 N N . GLU A 1 109 ? -6.555 10.534 0.497 1.00 93.56 109 GLU A N 1
ATOM 840 C CA . GLU A 1 109 ? -6.766 11.743 1.291 1.00 93.56 109 GLU A CA 1
ATOM 841 C C . GLU A 1 109 ? -6.283 11.565 2.738 1.00 93.56 109 GLU A C 1
ATOM 843 O O . GLU A 1 109 ? -5.600 12.444 3.268 1.00 93.56 109 GLU A O 1
ATOM 848 N N . ALA A 1 110 ? -6.589 10.428 3.372 1.00 92.56 110 ALA A N 1
ATOM 849 C CA . ALA A 1 110 ? -6.139 10.105 4.726 1.00 92.56 110 ALA A CA 1
ATOM 850 C C . ALA A 1 110 ? -4.605 10.032 4.811 1.00 92.56 110 ALA A C 1
ATOM 852 O O . ALA A 1 110 ? -3.994 10.726 5.630 1.00 92.56 110 ALA A O 1
ATOM 853 N N . ALA A 1 111 ? -3.968 9.289 3.900 1.00 92.06 111 ALA A N 1
ATOM 854 C CA . ALA A 1 111 ? -2.513 9.218 3.789 1.00 92.06 111 ALA A CA 1
ATOM 855 C C . ALA A 1 111 ? -1.900 10.598 3.488 1.00 92.06 111 ALA A C 1
ATOM 857 O O . ALA A 1 111 ? -0.916 11.001 4.111 1.00 92.06 111 ALA A O 1
ATOM 858 N N . GLY A 1 112 ? -2.516 11.370 2.588 1.00 92.00 112 GLY A N 1
ATOM 859 C CA . GLY A 1 112 ? -2.095 12.730 2.266 1.00 92.00 112 GLY A CA 1
ATOM 860 C C . GLY A 1 112 ? -2.125 13.667 3.472 1.00 92.00 112 GLY A C 1
ATOM 861 O O . GLY A 1 112 ? -1.156 14.391 3.699 1.00 92.00 112 GLY A O 1
ATOM 862 N N . LYS A 1 113 ? -3.184 13.623 4.291 1.00 91.69 113 LYS A N 1
ATOM 863 C CA . LYS A 1 113 ? -3.285 14.394 5.545 1.00 91.69 113 LYS A CA 1
ATOM 864 C C . LYS A 1 113 ? -2.207 13.982 6.548 1.00 91.69 113 LYS A C 1
ATOM 866 O O . LYS A 1 113 ? -1.556 14.852 7.130 1.00 91.69 113 LYS A O 1
ATOM 871 N N . ALA A 1 114 ? -1.977 12.679 6.709 1.00 90.12 114 ALA A N 1
ATOM 872 C CA . ALA A 1 114 ? -0.958 12.138 7.607 1.00 90.12 114 ALA A CA 1
ATOM 873 C C . ALA A 1 114 ? 0.459 12.620 7.247 1.00 90.12 114 ALA A C 1
ATOM 875 O O . ALA A 1 114 ? 1.235 13.007 8.126 1.00 90.12 114 ALA A O 1
ATOM 876 N N . ILE A 1 115 ? 0.777 12.630 5.950 1.00 91.19 115 ILE A N 1
ATOM 877 C CA . ILE A 1 115 ? 2.071 13.062 5.411 1.00 91.19 115 ILE A CA 1
ATOM 878 C C . ILE A 1 115 ? 2.206 14.594 5.443 1.00 91.19 115 ILE A C 1
ATOM 880 O O . ILE A 1 115 ? 3.259 15.124 5.810 1.00 91.19 115 ILE A O 1
ATOM 884 N N . PHE A 1 116 ? 1.137 15.323 5.112 1.00 90.94 116 PHE A N 1
ATOM 885 C CA . PHE A 1 116 ? 1.103 16.787 5.160 1.00 90.94 116 PHE A CA 1
ATOM 886 C C . PHE A 1 116 ? 1.364 17.328 6.571 1.00 90.94 116 PHE A C 1
ATOM 888 O O . PHE A 1 116 ? 2.046 18.341 6.719 1.00 90.94 116 PHE A O 1
ATOM 895 N N . ALA A 1 117 ? 0.889 16.630 7.608 1.00 88.50 117 ALA A N 1
ATOM 896 C CA . ALA A 1 117 ? 1.077 17.015 9.007 1.00 88.50 117 ALA A CA 1
ATOM 897 C C . ALA A 1 117 ? 2.550 17.077 9.462 1.00 88.50 117 ALA A C 1
ATOM 899 O O . ALA A 1 117 ? 2.824 17.608 10.533 1.00 88.50 117 ALA A O 1
ATOM 900 N N . ASP A 1 118 ? 3.492 16.518 8.696 1.00 87.19 118 ASP A N 1
ATOM 901 C CA . ASP A 1 118 ? 4.939 16.652 8.927 1.00 87.19 118 ASP A CA 1
ATOM 902 C C . ASP A 1 118 ? 5.657 17.271 7.713 1.00 87.19 118 ASP A C 1
ATOM 904 O O . ASP A 1 118 ? 6.792 16.925 7.389 1.00 87.19 118 ASP A O 1
ATOM 908 N N . GLU A 1 119 ? 4.969 18.158 6.986 1.00 88.88 119 GLU A N 1
ATOM 909 C CA . GLU A 1 119 ? 5.503 18.873 5.819 1.00 88.88 119 GLU A CA 1
ATOM 910 C C . GLU A 1 119 ? 6.118 17.941 4.758 1.00 88.88 119 GLU A C 1
ATOM 912 O O . GLU A 1 119 ? 7.117 18.270 4.121 1.00 88.88 119 GLU A O 1
ATOM 917 N N . PHE A 1 120 ? 5.509 16.768 4.550 1.00 90.19 120 PHE A N 1
ATOM 918 C CA . PHE A 1 120 ? 5.955 15.738 3.605 1.00 90.19 120 PHE A CA 1
ATOM 919 C C . PHE A 1 120 ? 7.279 15.033 3.947 1.00 90.19 120 PHE A C 1
ATOM 921 O O . PHE A 1 120 ? 7.735 14.201 3.162 1.00 90.19 120 PHE A O 1
ATOM 928 N N . ARG A 1 121 ? 7.877 15.269 5.125 1.00 87.50 121 ARG A N 1
ATOM 929 C CA . ARG A 1 121 ? 9.125 14.598 5.548 1.00 87.50 121 ARG A CA 1
ATOM 930 C C . ARG A 1 121 ? 8.985 13.08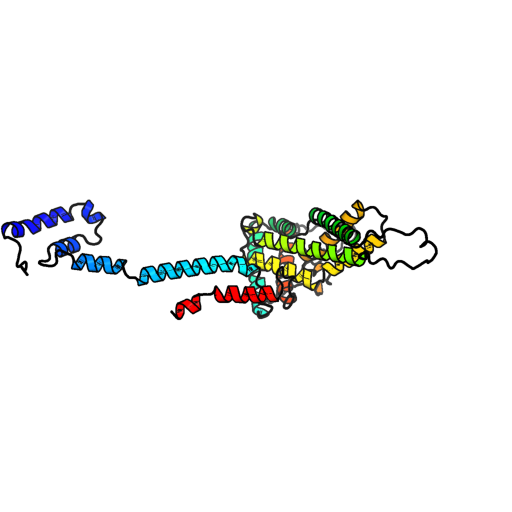1 5.688 1.00 87.50 121 ARG A C 1
ATOM 932 O O . ARG A 1 121 ? 9.940 12.347 5.442 1.00 87.50 121 ARG A O 1
ATOM 939 N N . SER A 1 122 ? 7.801 12.599 6.058 1.00 88.62 122 SER A N 1
ATOM 940 C CA . SER A 1 122 ? 7.527 11.169 6.226 1.00 88.62 122 SER A CA 1
ATOM 941 C C . SER A 1 122 ? 7.316 10.413 4.911 1.00 88.62 122 SER A C 1
ATOM 943 O O . SER A 1 122 ? 7.376 9.187 4.929 1.00 88.62 122 SER A O 1
ATOM 945 N N . ALA A 1 123 ? 7.122 11.101 3.777 1.00 91.00 123 ALA A N 1
ATOM 946 C CA . ALA A 1 123 ? 6.818 10.464 2.492 1.00 91.00 123 ALA A CA 1
ATOM 947 C C . ALA A 1 123 ? 7.934 9.513 2.032 1.00 91.00 123 ALA A C 1
ATOM 949 O O . ALA A 1 123 ? 7.677 8.352 1.728 1.00 91.00 123 ALA A O 1
ATOM 950 N N . GLY A 1 124 ? 9.186 9.983 2.048 1.00 91.25 124 GLY A N 1
ATOM 951 C CA . GLY A 1 124 ? 10.336 9.159 1.666 1.00 91.25 124 GLY A CA 1
ATOM 952 C C . GLY A 1 124 ? 10.544 7.970 2.605 1.00 91.25 124 GLY A C 1
ATOM 953 O O . GLY A 1 124 ? 10.826 6.872 2.145 1.00 91.25 124 GLY A O 1
ATOM 954 N N . ARG A 1 125 ? 10.319 8.160 3.912 1.00 91.75 125 ARG A N 1
ATOM 955 C CA . ARG A 1 125 ? 10.412 7.076 4.906 1.00 91.75 125 ARG A CA 1
ATOM 956 C C . ARG A 1 125 ? 9.318 6.026 4.723 1.00 91.75 125 ARG A C 1
ATOM 958 O O . ARG A 1 125 ? 9.566 4.851 4.952 1.00 91.75 125 ARG A O 1
ATOM 965 N N . LEU A 1 126 ? 8.114 6.446 4.330 1.00 92.56 126 LEU A N 1
ATOM 966 C CA . LEU A 1 126 ? 7.019 5.527 4.023 1.00 92.56 126 LEU A CA 1
ATOM 967 C C . LEU A 1 126 ? 7.359 4.670 2.804 1.00 92.56 126 LEU A C 1
ATOM 969 O O . LEU A 1 126 ? 7.201 3.456 2.860 1.00 92.56 126 LEU A O 1
ATOM 973 N N . LEU A 1 127 ? 7.862 5.286 1.731 1.00 93.62 127 LEU A N 1
ATOM 974 C CA . LEU A 1 127 ? 8.300 4.537 0.555 1.00 93.62 127 LEU A CA 1
ATOM 975 C C . LEU A 1 127 ? 9.446 3.581 0.866 1.00 93.62 127 LEU A C 1
ATOM 977 O O . LEU A 1 127 ? 9.416 2.445 0.408 1.00 9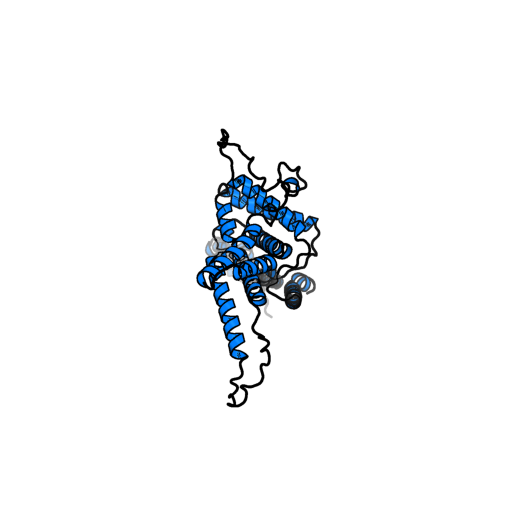3.62 127 LEU A O 1
ATOM 981 N N . ASP A 1 128 ? 10.422 4.012 1.660 1.00 94.06 128 ASP A N 1
ATOM 982 C CA . ASP A 1 128 ? 11.538 3.169 2.090 1.00 94.06 128 ASP A CA 1
ATOM 983 C C . ASP A 1 128 ? 11.057 1.954 2.905 1.00 94.06 128 ASP A C 1
ATOM 985 O O . ASP A 1 128 ? 11.430 0.817 2.620 1.00 94.06 128 ASP A O 1
ATOM 989 N N . ALA A 1 129 ? 10.120 2.159 3.839 1.00 93.69 129 ALA A N 1
ATOM 990 C CA . ALA A 1 129 ? 9.510 1.066 4.599 1.00 93.69 129 ALA A CA 1
ATOM 991 C C . ALA A 1 129 ? 8.791 0.045 3.694 1.00 93.69 129 ALA A C 1
ATOM 993 O O . ALA A 1 129 ? 8.860 -1.159 3.948 1.00 93.69 129 ALA A O 1
ATOM 994 N N . LEU A 1 130 ? 8.151 0.522 2.620 1.00 95.69 130 LEU A N 1
ATOM 995 C CA . LEU A 1 130 ? 7.441 -0.296 1.631 1.00 95.69 130 LEU A CA 1
ATOM 996 C C . LEU A 1 130 ? 8.356 -0.899 0.548 1.00 95.69 130 LEU A C 1
ATOM 998 O O . LEU A 1 130 ? 7.905 -1.741 -0.230 1.00 95.69 130 LEU A O 1
ATOM 1002 N N . SER A 1 131 ? 9.619 -0.477 0.474 1.00 97.00 131 SER A N 1
ATOM 1003 C CA . SER A 1 131 ? 10.580 -0.917 -0.541 1.00 97.00 131 SER A CA 1
ATOM 1004 C C . SER A 1 131 ? 11.205 -2.267 -0.190 1.00 97.00 131 SER A C 1
ATOM 1006 O O . SER A 1 131 ? 11.421 -2.596 0.980 1.00 97.00 131 SER A O 1
ATOM 1008 N N . ALA A 1 132 ? 11.524 -3.049 -1.221 1.00 97.06 132 ALA A N 1
ATOM 1009 C CA . ALA A 1 132 ? 12.345 -4.244 -1.102 1.00 97.06 132 ALA A CA 1
ATOM 1010 C C . ALA A 1 132 ? 13.797 -3.864 -0.782 1.00 97.06 132 ALA A C 1
ATOM 1012 O O . ALA A 1 132 ? 14.355 -2.947 -1.392 1.00 97.06 132 ALA A O 1
ATOM 1013 N N . GLN A 1 133 ? 14.398 -4.592 0.160 1.00 94.56 133 GLN A N 1
ATOM 1014 C CA . GLN A 1 133 ? 15.752 -4.353 0.651 1.00 94.56 133 GLN A CA 1
ATOM 1015 C C . GLN A 1 133 ? 16.729 -5.344 0.018 1.00 94.56 133 GLN A C 1
ATOM 1017 O O . GLN A 1 133 ? 16.527 -6.556 0.086 1.00 94.56 133 GLN A O 1
ATOM 1022 N N . GLU A 1 134 ? 17.800 -4.837 -0.590 1.00 93.69 134 GLU A N 1
ATOM 1023 C CA . GLU A 1 134 ? 18.757 -5.663 -1.336 1.00 93.69 134 GLU A CA 1
ATOM 1024 C C . GLU A 1 134 ? 19.436 -6.722 -0.451 1.00 93.69 134 GLU A C 1
ATOM 1026 O O . GLU A 1 134 ? 19.551 -7.877 -0.858 1.00 93.69 134 GLU A O 1
ATOM 1031 N N . ASP A 1 135 ? 19.808 -6.374 0.785 1.00 91.12 135 ASP A N 1
ATOM 1032 C CA . ASP A 1 135 ? 20.460 -7.310 1.711 1.00 91.12 135 ASP A CA 1
ATOM 1033 C C . ASP A 1 135 ? 19.575 -8.514 2.073 1.00 91.12 135 ASP A C 1
ATOM 1035 O O . ASP A 1 135 ? 20.059 -9.648 2.119 1.00 91.12 135 ASP A O 1
ATOM 1039 N N . GLU A 1 136 ? 18.271 -8.294 2.269 1.00 91.44 136 GLU A N 1
ATOM 1040 C CA . GLU A 1 136 ? 17.301 -9.359 2.561 1.00 91.44 136 GLU A CA 1
ATOM 1041 C C . GLU A 1 136 ? 17.152 -10.299 1.354 1.00 91.44 136 GLU A C 1
ATOM 1043 O O . GLU A 1 136 ? 17.180 -11.526 1.489 1.00 91.44 136 GLU A O 1
ATOM 1048 N N . LEU A 1 137 ? 17.072 -9.729 0.147 1.00 93.94 137 LEU A N 1
ATOM 1049 C CA . LEU A 1 137 ? 16.944 -10.486 -1.099 1.00 93.94 137 LEU A CA 1
ATOM 1050 C C . LEU A 1 137 ? 18.217 -11.266 -1.445 1.00 93.94 137 LEU A C 1
ATOM 1052 O O . LEU A 1 137 ? 18.136 -12.380 -1.964 1.00 93.94 137 LEU A O 1
ATOM 1056 N N . ARG A 1 138 ? 19.394 -10.731 -1.111 1.00 90.75 138 ARG A N 1
ATOM 1057 C CA . ARG A 1 138 ? 20.670 -11.432 -1.287 1.00 90.75 138 ARG A CA 1
ATOM 1058 C C . ARG A 1 138 ? 20.718 -12.716 -0.456 1.00 90.75 138 ARG A C 1
ATOM 1060 O O . ARG A 1 138 ? 21.122 -13.756 -0.971 1.00 90.75 138 ARG A O 1
ATOM 1067 N N . GLY A 1 139 ? 20.227 -12.682 0.786 1.00 86.94 139 GLY A N 1
ATOM 1068 C CA . GLY A 1 139 ? 20.083 -13.878 1.629 1.00 86.94 139 GLY A CA 1
ATOM 1069 C C . GLY A 1 139 ? 19.158 -14.946 1.024 1.00 86.94 139 GLY A C 1
ATOM 1070 O O . GLY A 1 139 ? 19.457 -16.144 1.073 1.00 86.94 139 GLY A O 1
ATOM 1071 N N . LEU A 1 140 ? 18.059 -14.525 0.388 1.00 88.06 140 LEU A N 1
ATOM 1072 C CA . LEU A 1 140 ? 17.129 -15.443 -0.285 1.00 88.06 140 LEU A CA 1
ATOM 1073 C C . LEU A 1 140 ? 17.765 -16.144 -1.486 1.00 88.06 140 LEU A C 1
ATOM 1075 O O . LEU A 1 140 ? 17.509 -17.329 -1.696 1.00 88.06 140 LEU A O 1
ATOM 1079 N N . TYR A 1 141 ? 18.616 -15.446 -2.241 1.00 86.75 141 TYR A N 1
ATOM 1080 C CA . TYR A 1 141 ? 19.327 -16.038 -3.374 1.00 86.75 141 TYR A CA 1
ATOM 1081 C C . TYR A 1 141 ? 20.174 -17.246 -2.943 1.00 86.75 141 TYR A C 1
ATOM 1083 O O . TYR A 1 141 ? 20.127 -18.296 -3.584 1.00 86.75 141 TYR A O 1
ATOM 1091 N N . PHE A 1 142 ? 20.881 -17.144 -1.810 1.00 83.44 142 PHE A N 1
ATOM 1092 C CA . PHE A 1 142 ? 21.643 -18.266 -1.249 1.00 83.44 142 PHE A CA 1
ATOM 1093 C C . PHE A 1 142 ? 20.756 -19.438 -0.829 1.00 83.44 142 PHE A C 1
ATOM 1095 O O . PHE A 1 142 ? 21.101 -20.584 -1.097 1.00 83.44 142 PHE A O 1
ATOM 1102 N N . THR A 1 143 ? 19.603 -19.154 -0.219 1.00 83.38 143 THR A N 1
ATOM 1103 C CA . THR A 1 143 ? 18.666 -20.193 0.241 1.00 83.38 143 THR A CA 1
ATOM 1104 C C . THR A 1 143 ? 18.115 -21.011 -0.930 1.00 83.38 143 THR A C 1
ATOM 1106 O O . THR A 1 143 ? 18.005 -22.231 -0.852 1.00 83.38 143 THR A O 1
ATOM 1109 N N . VAL A 1 144 ? 17.799 -20.354 -2.050 1.00 82.88 144 VAL A N 1
ATOM 1110 C CA . VAL A 1 144 ? 17.341 -21.039 -3.271 1.00 82.88 144 VAL A CA 1
ATOM 1111 C C . VAL A 1 144 ? 18.454 -21.881 -3.883 1.00 82.88 144 VAL A C 1
ATOM 1113 O O . VAL A 1 144 ? 18.219 -23.007 -4.318 1.00 82.88 144 VAL A O 1
ATOM 1116 N N . ALA A 1 145 ? 19.678 -21.357 -3.879 1.00 75.56 145 ALA A N 1
ATOM 1117 C CA . ALA A 1 145 ? 20.837 -22.065 -4.395 1.00 75.56 145 ALA A CA 1
ATOM 1118 C C . ALA A 1 145 ? 21.175 -23.329 -3.595 1.00 75.56 145 ALA A C 1
ATOM 1120 O O . ALA A 1 145 ? 21.506 -24.353 -4.192 1.00 75.56 145 ALA A O 1
ATOM 1121 N N . SER A 1 146 ? 21.067 -23.274 -2.263 1.00 73.06 146 SER A N 1
ATOM 1122 C CA . SER A 1 146 ? 21.323 -24.424 -1.392 1.00 73.06 146 SER A CA 1
ATOM 1123 C C . SER A 1 146 ? 20.237 -25.493 -1.513 1.00 73.06 146 SER A C 1
ATOM 1125 O O . SER A 1 146 ? 20.571 -26.666 -1.649 1.00 73.06 146 SER A O 1
ATOM 1127 N N . MET A 1 147 ? 18.956 -25.101 -1.560 1.00 64.56 147 MET A N 1
ATOM 1128 C CA . MET A 1 147 ? 17.831 -26.038 -1.731 1.00 64.56 147 MET A CA 1
ATOM 1129 C C . MET A 1 147 ? 17.935 -26.833 -3.040 1.00 64.56 147 MET A C 1
ATOM 1131 O O . MET A 1 147 ? 17.762 -28.049 -3.045 1.00 64.56 147 MET A O 1
ATOM 1135 N N . ALA A 1 148 ? 18.308 -26.175 -4.142 1.00 58.97 148 ALA A N 1
ATOM 1136 C CA . ALA A 1 148 ? 18.515 -26.854 -5.421 1.00 58.97 148 ALA A CA 1
ATOM 1137 C C . ALA A 1 148 ? 19.709 -27.835 -5.393 1.00 58.97 148 ALA A C 1
ATOM 1139 O O . ALA A 1 148 ? 19.706 -28.843 -6.102 1.00 58.97 148 ALA A O 1
ATOM 1140 N N . GLY A 1 149 ? 20.741 -27.552 -4.590 1.00 55.94 149 GLY A N 1
ATOM 1141 C CA . GLY A 1 149 ? 21.882 -28.452 -4.393 1.00 55.94 149 GLY A CA 1
ATOM 1142 C C . GLY A 1 149 ? 21.509 -29.727 -3.629 1.00 55.94 149 GLY A C 1
ATOM 1143 O O . GLY A 1 149 ? 21.945 -30.814 -4.007 1.00 55.94 149 GLY A O 1
ATOM 1144 N N . GLU A 1 150 ? 20.659 -29.602 -2.608 1.00 52.09 150 GLU A N 1
ATOM 1145 C CA . GLU A 1 150 ? 20.170 -30.723 -1.792 1.00 52.09 150 GLU A CA 1
ATOM 1146 C C . GLU A 1 150 ? 19.209 -31.635 -2.570 1.00 52.09 150 GLU A C 1
ATOM 1148 O O . GLU A 1 150 ? 19.354 -32.856 -2.522 1.00 52.09 150 GLU A O 1
ATOM 1153 N N . GLU A 1 151 ? 18.291 -31.071 -3.364 1.00 50.16 151 GLU A N 1
ATOM 1154 C CA . GLU A 1 151 ? 17.413 -31.855 -4.249 1.00 50.16 151 GLU A CA 1
ATOM 1155 C C . GLU A 1 151 ? 18.213 -32.634 -5.305 1.00 50.16 151 GLU A C 1
ATOM 1157 O O . GLU A 1 151 ? 17.905 -33.791 -5.597 1.00 50.16 151 GLU A O 1
ATOM 1162 N N . THR A 1 152 ? 19.302 -32.048 -5.816 1.00 47.56 152 THR A N 1
ATOM 1163 C CA . THR A 1 152 ? 20.205 -32.722 -6.764 1.00 47.56 152 THR A CA 1
ATOM 1164 C C . THR A 1 152 ? 20.990 -33.866 -6.099 1.00 47.56 152 THR A C 1
ATOM 1166 O O . THR A 1 152 ? 21.236 -34.887 -6.737 1.00 47.56 152 THR A O 1
ATOM 1169 N N . GLN A 1 153 ? 21.365 -33.737 -4.818 1.00 43.88 153 GLN A N 1
ATOM 1170 C CA . GLN A 1 153 ? 22.053 -34.795 -4.058 1.00 43.88 153 GLN A CA 1
ATOM 1171 C C . GLN A 1 153 ? 21.120 -35.912 -3.575 1.00 43.88 153 GLN A C 1
ATOM 1173 O O . GLN A 1 153 ? 21.553 -37.056 -3.478 1.00 43.88 153 GLN A O 1
ATOM 1178 N N . ALA A 1 154 ? 19.850 -35.622 -3.289 1.00 46.81 154 ALA A N 1
ATOM 1179 C CA . ALA A 1 154 ? 18.880 -36.635 -2.868 1.00 46.81 154 ALA A CA 1
ATOM 1180 C C . ALA A 1 154 ? 18.435 -37.563 -4.018 1.00 46.81 154 ALA A C 1
ATOM 1182 O O . ALA A 1 154 ? 17.961 -38.672 -3.772 1.00 46.81 154 ALA A O 1
ATOM 1183 N N . LEU A 1 155 ? 18.598 -37.121 -5.270 1.00 47.44 155 LEU A N 1
ATOM 1184 C CA . LEU A 1 155 ? 18.212 -37.859 -6.477 1.00 47.44 155 LEU A CA 1
ATOM 1185 C C . LEU A 1 155 ? 19.341 -38.705 -7.086 1.00 47.44 155 LEU A C 1
ATOM 1187 O O . LEU A 1 155 ? 19.103 -39.379 -8.088 1.00 47.44 155 LEU A O 1
ATOM 1191 N N . THR A 1 156 ? 20.545 -38.725 -6.503 1.00 37.88 156 THR A N 1
ATOM 1192 C CA . THR A 1 156 ? 21.597 -39.663 -6.916 1.00 37.88 156 THR A CA 1
ATOM 1193 C C . THR A 1 156 ? 21.492 -40.958 -6.101 1.00 37.88 156 THR A C 1
ATOM 1195 O O . THR A 1 156 ? 21.908 -41.004 -4.942 1.00 37.88 156 THR A O 1
ATOM 1198 N N . PRO A 1 157 ? 20.953 -42.065 -6.653 1.00 40.28 157 PRO A N 1
ATOM 1199 C CA . PRO A 1 157 ? 21.180 -43.358 -6.031 1.00 40.28 157 PRO A CA 1
ATOM 1200 C C . PRO A 1 157 ? 22.688 -43.629 -6.061 1.00 40.28 157 PRO A C 1
ATOM 1202 O O . PRO A 1 157 ? 23.331 -43.491 -7.102 1.00 40.28 157 PRO A O 1
ATOM 1205 N N . ALA A 1 158 ? 23.258 -44.018 -4.920 1.00 44.25 158 ALA A N 1
ATOM 1206 C CA . ALA A 1 158 ? 24.617 -44.539 -4.845 1.00 44.25 158 ALA A CA 1
ATOM 1207 C C . ALA A 1 158 ? 24.679 -45.874 -5.610 1.00 44.25 158 ALA A C 1
ATOM 1209 O O . ALA A 1 158 ? 24.545 -46.952 -5.031 1.00 44.25 158 ALA A O 1
ATOM 1210 N N . ALA A 1 159 ? 24.804 -45.806 -6.934 1.00 43.75 159 ALA A N 1
ATOM 1211 C CA . ALA A 1 159 ? 24.993 -46.968 -7.780 1.00 43.75 159 ALA A CA 1
ATOM 1212 C C . ALA A 1 159 ? 26.439 -47.451 -7.616 1.00 43.75 159 ALA A C 1
ATOM 1214 O O . ALA A 1 159 ? 27.391 -46.766 -7.991 1.00 43.75 159 ALA A O 1
ATOM 1215 N N . GLY A 1 160 ? 26.604 -48.631 -7.016 1.00 45.94 160 GLY A N 1
ATOM 1216 C CA . GLY A 1 160 ? 27.865 -49.362 -7.040 1.00 45.94 160 GLY A CA 1
ATOM 1217 C C . GLY A 1 160 ? 28.247 -49.665 -8.487 1.00 45.94 160 GLY A C 1
ATOM 1218 O O . GLY A 1 160 ? 27.605 -50.488 -9.134 1.00 45.94 160 GLY A O 1
ATOM 1219 N N . GLY A 1 161 ? 29.265 -48.971 -8.993 1.00 38.41 161 GLY A N 1
ATOM 1220 C CA . GLY A 1 161 ? 29.758 -49.131 -10.357 1.00 38.41 161 GLY A CA 1
ATOM 1221 C C . GLY A 1 161 ? 30.451 -50.478 -10.557 1.00 38.41 161 GLY A C 1
ATOM 1222 O O . GLY A 1 161 ? 31.375 -50.833 -9.824 1.00 38.41 161 GLY A O 1
ATOM 1223 N N . SER A 1 162 ? 30.009 -51.220 -11.571 1.00 44.06 162 SER A N 1
ATOM 1224 C CA . SER A 1 162 ? 30.770 -52.322 -12.158 1.00 44.06 162 SER A CA 1
ATOM 1225 C C . SER A 1 162 ? 31.866 -51.750 -13.060 1.00 44.06 162 SER A C 1
ATOM 1227 O O . SER A 1 162 ? 31.620 -50.824 -13.825 1.00 44.06 162 SER A O 1
ATOM 1229 N N . ILE A 1 163 ? 33.063 -52.339 -13.015 1.00 48.12 163 ILE A N 1
ATOM 1230 C CA . ILE A 1 163 ? 34.267 -51.915 -13.759 1.00 48.12 163 ILE A CA 1
ATOM 1231 C C . ILE A 1 163 ? 34.154 -52.078 -15.295 1.00 48.12 163 ILE A C 1
ATOM 1233 O O . ILE A 1 163 ? 35.117 -51.827 -16.011 1.00 48.12 163 ILE A O 1
ATOM 1237 N N . PHE A 1 164 ? 33.001 -52.532 -15.800 1.00 44.53 164 PHE A N 1
ATOM 1238 C CA . PHE A 1 164 ? 32.769 -52.895 -17.203 1.00 44.53 164 PHE A CA 1
ATOM 1239 C C . PHE A 1 164 ? 31.820 -51.954 -17.966 1.00 44.53 164 PHE A C 1
ATOM 1241 O O . PHE A 1 164 ? 31.515 -52.242 -19.117 1.00 44.53 164 PHE A O 1
ATOM 1248 N N . ASP A 1 165 ? 31.371 -50.846 -17.369 1.00 48.25 165 ASP A N 1
ATOM 1249 C CA . ASP A 1 165 ? 30.425 -49.908 -18.011 1.00 48.25 165 ASP A CA 1
ATOM 1250 C C . ASP A 1 165 ? 31.109 -48.832 -18.893 1.00 48.25 165 ASP A C 1
ATOM 1252 O O . ASP A 1 165 ? 30.477 -47.914 -19.400 1.00 48.25 165 ASP A O 1
ATOM 1256 N N . ASP A 1 166 ? 32.425 -48.949 -19.104 1.00 46.69 166 ASP A N 1
ATOM 1257 C CA . ASP A 1 166 ? 33.295 -47.949 -19.753 1.00 46.69 166 ASP A CA 1
ATOM 1258 C C . ASP A 1 166 ? 33.239 -47.957 -21.302 1.00 46.69 166 ASP A C 1
ATOM 1260 O O . ASP A 1 166 ? 34.183 -47.535 -21.965 1.00 46.69 166 ASP A O 1
ATOM 1264 N N . PHE A 1 167 ? 32.170 -48.487 -21.912 1.00 45.47 167 PHE A N 1
ATOM 1265 C CA . PHE A 1 167 ? 32.087 -48.651 -23.377 1.00 45.47 167 PHE A CA 1
ATOM 1266 C C . PHE A 1 167 ? 30.784 -48.195 -24.046 1.00 45.47 167 PHE A C 1
ATOM 1268 O O . PHE A 1 167 ? 30.680 -48.298 -25.270 1.00 45.47 167 PHE A O 1
ATOM 1275 N N . GLU A 1 168 ? 29.828 -47.619 -23.317 1.00 41.06 168 GLU A N 1
ATOM 1276 C CA . GLU A 1 168 ? 28.666 -46.969 -23.934 1.00 41.06 168 GLU A CA 1
ATOM 1277 C C . GLU A 1 168 ? 28.606 -45.484 -23.556 1.00 41.06 168 GLU A C 1
ATOM 1279 O O . GLU A 1 168 ? 28.201 -45.115 -22.455 1.00 41.06 168 GLU A O 1
ATOM 1284 N N . GLU A 1 169 ? 28.970 -44.606 -24.502 1.00 40.84 169 GLU A N 1
ATOM 1285 C CA . GLU A 1 169 ? 28.630 -43.178 -24.455 1.00 40.84 169 GLU A CA 1
ATOM 1286 C C . GLU A 1 169 ? 27.107 -43.020 -24.579 1.00 40.84 169 GLU A C 1
ATOM 1288 O O . GLU A 1 169 ? 26.554 -42.707 -25.636 1.00 40.84 169 GLU A O 1
ATOM 1293 N N . THR A 1 170 ? 26.397 -43.252 -23.480 1.00 37.47 170 THR A N 1
ATOM 1294 C CA . THR A 1 170 ? 25.022 -42.793 -23.326 1.00 37.47 170 THR A CA 1
ATOM 1295 C C . THR A 1 170 ? 25.062 -41.322 -22.910 1.00 37.47 170 THR A C 1
ATOM 1297 O O . THR A 1 170 ? 25.679 -40.981 -21.892 1.00 37.47 170 THR A O 1
ATOM 1300 N N . PRO A 1 171 ? 24.433 -40.405 -23.672 1.00 34.16 171 PRO A N 1
ATOM 1301 C CA . PRO A 1 171 ? 24.361 -39.013 -23.271 1.00 34.16 171 PRO A CA 1
ATOM 1302 C C . PRO A 1 171 ? 23.527 -38.954 -21.994 1.00 34.16 171 PRO A C 1
ATOM 1304 O O . PRO A 1 171 ? 22.314 -39.167 -22.010 1.00 34.16 171 PRO A O 1
ATOM 1307 N N . HIS A 1 172 ? 24.196 -38.702 -20.872 1.00 34.88 172 HIS A N 1
ATOM 1308 C CA . HIS A 1 172 ? 23.545 -38.453 -19.601 1.00 34.88 172 HIS A CA 1
ATOM 1309 C C . HIS A 1 172 ? 22.699 -37.188 -19.757 1.00 34.88 172 HIS A C 1
ATOM 1311 O O . HIS A 1 172 ? 23.214 -36.070 -19.741 1.00 34.88 172 HIS A O 1
ATOM 1317 N N . ALA A 1 173 ? 21.391 -37.366 -19.944 1.00 34.03 173 ALA A N 1
ATOM 1318 C CA . ALA A 1 173 ? 20.433 -36.287 -19.807 1.00 34.03 173 ALA A CA 1
ATOM 1319 C C . ALA A 1 173 ? 20.478 -35.828 -18.346 1.00 34.03 173 ALA A C 1
ATOM 1321 O O . ALA A 1 173 ? 19.978 -36.495 -17.443 1.00 34.03 173 ALA A O 1
ATOM 1322 N N . SER A 1 174 ? 21.137 -34.701 -18.115 1.00 33.28 174 SER A N 1
ATOM 1323 C CA . SER A 1 174 ? 21.196 -34.023 -16.832 1.00 33.28 174 SER A CA 1
ATOM 1324 C C . SER A 1 174 ? 19.804 -33.509 -16.456 1.00 33.28 174 SER A C 1
ATOM 1326 O O . SER A 1 174 ? 19.424 -32.392 -16.789 1.00 33.28 174 SER A O 1
ATOM 1328 N N . THR A 1 175 ? 19.032 -34.294 -15.708 1.00 37.62 175 THR A N 1
ATOM 1329 C CA . THR A 1 175 ? 17.839 -33.809 -14.990 1.00 37.62 175 THR A CA 1
ATOM 1330 C C . THR A 1 175 ? 18.228 -33.073 -13.704 1.00 37.62 175 THR A C 1
ATOM 1332 O O . THR A 1 175 ? 17.705 -33.350 -12.629 1.00 37.62 175 THR A O 1
ATOM 1335 N N . GLY A 1 176 ? 19.174 -32.136 -13.806 1.00 41.84 176 GLY A N 1
ATOM 1336 C CA . GLY A 1 176 ? 19.384 -31.110 -12.786 1.00 41.84 176 GLY A CA 1
ATOM 1337 C C . GLY A 1 176 ? 18.437 -29.945 -13.058 1.00 41.84 176 GLY A C 1
ATOM 1338 O O . GLY A 1 176 ? 18.234 -29.595 -14.221 1.00 41.84 176 GLY A O 1
ATOM 1339 N N . ALA A 1 177 ? 17.855 -29.346 -12.015 1.00 48.91 177 ALA A N 1
ATOM 1340 C CA . ALA A 1 177 ? 17.061 -28.124 -12.147 1.00 48.91 177 ALA A CA 1
ATOM 1341 C C . ALA A 1 177 ? 17.830 -27.103 -13.005 1.00 48.91 177 ALA A C 1
ATOM 1343 O O . ALA A 1 177 ? 18.930 -26.671 -12.638 1.00 48.91 177 ALA A O 1
ATOM 1344 N N . SER A 1 178 ? 17.285 -26.776 -14.181 1.00 61.38 178 SER A N 1
ATOM 1345 C CA . SER A 1 178 ? 17.902 -25.838 -15.120 1.00 61.38 178 SER A CA 1
ATOM 1346 C C . SER A 1 178 ? 18.136 -24.495 -14.423 1.00 61.38 178 SER A C 1
ATOM 1348 O O . SER A 1 178 ? 17.359 -24.086 -13.562 1.00 61.38 178 SER A O 1
ATOM 1350 N N . GLU A 1 179 ? 19.160 -23.740 -14.822 1.00 62.75 179 GLU A N 1
ATOM 1351 C CA . GLU A 1 179 ? 19.337 -22.346 -14.375 1.00 62.75 179 GLU A CA 1
ATOM 1352 C C . GLU A 1 179 ? 18.072 -21.490 -14.594 1.00 62.75 179 GLU A C 1
ATOM 1354 O O . GLU A 1 179 ? 17.828 -20.516 -13.872 1.00 62.75 179 GLU A O 1
ATOM 1359 N N . GLY A 1 180 ? 17.238 -21.890 -15.565 1.00 63.62 180 GLY A N 1
ATOM 1360 C CA . GLY A 1 180 ? 15.915 -21.330 -15.800 1.00 63.62 180 GLY A CA 1
ATOM 1361 C C . GLY A 1 180 ? 14.971 -21.446 -14.605 1.00 63.62 180 GLY A C 1
ATOM 1362 O O . GLY A 1 180 ? 14.340 -20.444 -14.270 1.00 63.62 180 GLY A O 1
ATOM 1363 N N . ASP A 1 181 ? 14.957 -22.608 -13.957 1.00 79.12 181 ASP A N 1
ATOM 1364 C CA . ASP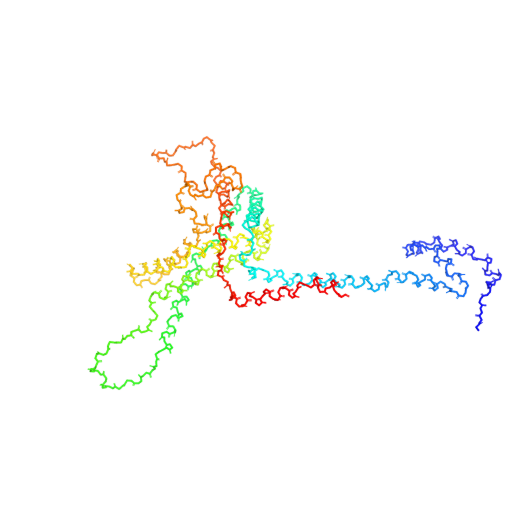 A 1 181 ? 14.127 -22.957 -12.800 1.00 79.12 181 ASP A CA 1
ATOM 1365 C C . ASP A 1 181 ? 14.607 -22.223 -11.535 1.00 79.12 181 ASP A C 1
ATOM 1367 O O . ASP A 1 181 ? 13.833 -21.609 -10.806 1.00 79.12 181 ASP A O 1
ATOM 1371 N N . ARG A 1 182 ? 15.931 -22.121 -11.342 1.00 83.12 182 ARG A N 1
ATOM 1372 C CA . ARG A 1 182 ? 16.520 -21.383 -10.205 1.00 83.12 182 ARG A CA 1
ATOM 1373 C C . ARG A 1 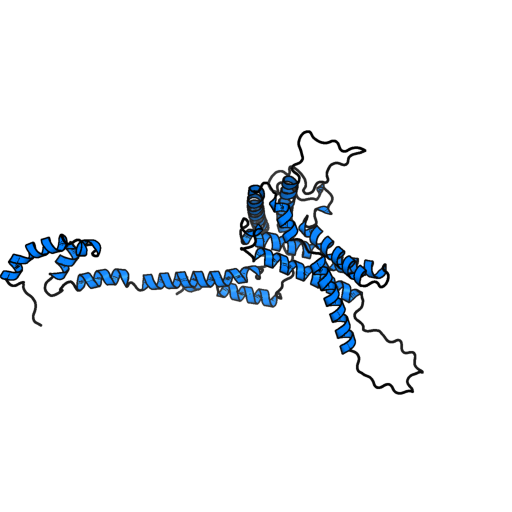182 ? 16.186 -19.892 -10.218 1.00 83.12 182 ARG A C 1
ATOM 1375 O O . ARG A 1 182 ? 15.893 -19.310 -9.175 1.00 83.12 182 ARG A O 1
ATOM 1382 N N . SER A 1 183 ? 16.247 -19.270 -11.395 1.00 89.31 183 SER A N 1
ATOM 1383 C CA . SER A 1 183 ? 15.944 -17.840 -11.551 1.00 89.31 183 SER A CA 1
ATOM 1384 C C . SER A 1 183 ? 14.470 -17.542 -11.257 1.00 89.31 183 SER A C 1
ATOM 1386 O O . SER A 1 183 ? 14.150 -16.501 -10.687 1.00 89.31 183 SER A O 1
ATOM 1388 N N . GLU A 1 184 ? 13.583 -18.468 -11.622 1.00 91.50 184 GLU A N 1
ATOM 1389 C CA . GLU A 1 184 ? 12.142 -18.390 -11.374 1.00 91.50 184 GLU A CA 1
ATOM 1390 C C . GLU A 1 184 ? 11.825 -18.605 -9.889 1.00 91.50 184 GLU A C 1
ATOM 1392 O O . GLU A 1 184 ? 11.223 -17.736 -9.257 1.00 91.50 184 GLU A O 1
ATOM 1397 N N . ALA A 1 185 ? 12.380 -19.660 -9.290 1.00 90.50 185 ALA A N 1
ATOM 1398 C CA . ALA A 1 185 ? 12.278 -19.954 -7.864 1.00 90.50 185 ALA A CA 1
ATOM 1399 C C . ALA A 1 185 ? 12.782 -18.806 -6.967 1.00 90.50 185 ALA A C 1
ATOM 1401 O O . ALA A 1 185 ? 12.205 -18.548 -5.903 1.00 90.50 185 ALA A O 1
ATOM 1402 N N . PHE A 1 186 ? 13.855 -18.117 -7.375 1.00 93.06 186 PHE A N 1
ATOM 1403 C CA . PHE A 1 186 ? 14.344 -16.912 -6.703 1.00 93.06 186 PHE A CA 1
ATOM 1404 C C . PHE A 1 186 ? 13.379 -15.736 -6.861 1.00 93.06 186 PHE A C 1
ATOM 1406 O O . PHE A 1 186 ? 13.039 -15.092 -5.869 1.00 93.06 186 PHE A O 1
ATOM 1413 N N . ALA A 1 187 ? 12.918 -15.463 -8.082 1.00 95.56 187 ALA A N 1
ATOM 1414 C CA . ALA A 1 187 ? 12.026 -14.345 -8.356 1.00 95.56 187 ALA A CA 1
ATOM 1415 C C . ALA A 1 187 ? 10.695 -14.450 -7.596 1.00 95.56 187 ALA A C 1
ATOM 1417 O O . ALA A 1 187 ? 10.240 -13.466 -7.008 1.00 95.56 187 ALA A O 1
ATOM 1418 N N . GLU A 1 188 ? 10.092 -15.639 -7.564 1.00 93.31 188 GLU A N 1
ATOM 1419 C CA . GLU A 1 188 ? 8.865 -15.897 -6.809 1.00 93.31 188 GLU A CA 1
ATOM 1420 C C . GLU A 1 188 ? 9.068 -15.663 -5.312 1.00 93.31 188 GLU A C 1
ATOM 1422 O O . GLU A 1 188 ? 8.297 -14.930 -4.688 1.00 93.31 188 GLU A O 1
ATOM 1427 N N . ARG A 1 189 ? 10.145 -16.214 -4.736 1.00 93.25 189 ARG A N 1
ATOM 1428 C CA . ARG A 1 189 ? 10.466 -16.037 -3.313 1.00 93.25 189 ARG A CA 1
ATOM 1429 C C . ARG A 1 189 ? 10.790 -14.590 -2.960 1.00 93.25 189 ARG A C 1
ATOM 1431 O O . ARG A 1 189 ? 10.374 -14.133 -1.899 1.00 93.25 189 ARG A O 1
ATOM 1438 N N . ALA A 1 190 ? 11.486 -13.857 -3.827 1.00 96.12 190 ALA A N 1
ATOM 1439 C CA . ALA A 1 190 ? 11.774 -12.438 -3.629 1.00 96.12 190 ALA A CA 1
ATOM 1440 C C . ALA A 1 190 ? 10.479 -11.612 -3.554 1.00 96.12 190 ALA A C 1
ATOM 1442 O O . ALA A 1 190 ? 10.299 -10.809 -2.635 1.00 96.12 190 ALA A O 1
ATOM 1443 N N . VAL A 1 191 ? 9.541 -11.852 -4.477 1.00 96.19 191 VAL A N 1
ATOM 1444 C CA . VAL A 1 191 ? 8.241 -11.170 -4.484 1.00 96.19 191 VAL A CA 1
ATOM 1445 C C . VAL A 1 191 ? 7.387 -11.582 -3.279 1.00 96.19 191 VAL A C 1
ATOM 1447 O O . VAL A 1 191 ? 6.811 -10.711 -2.631 1.00 96.19 191 VAL A O 1
ATOM 1450 N N . GLN A 1 192 ? 7.331 -12.871 -2.928 1.00 92.81 192 GLN A N 1
ATOM 1451 C CA . GLN A 1 192 ? 6.608 -13.356 -1.741 1.00 92.81 192 GLN A CA 1
ATOM 1452 C C . GLN A 1 192 ? 7.167 -12.774 -0.438 1.00 92.81 192 GLN A C 1
ATOM 1454 O O . GLN A 1 192 ? 6.406 -12.357 0.435 1.00 92.81 192 GLN A O 1
ATOM 1459 N N . HIS A 1 193 ? 8.493 -12.703 -0.315 1.00 94.56 193 HIS A N 1
ATOM 1460 C CA . HIS A 1 193 ? 9.151 -12.094 0.833 1.00 94.56 193 HIS A CA 1
ATOM 1461 C C . HIS A 1 193 ? 8.772 -10.617 0.981 1.00 94.56 193 HIS A C 1
ATOM 1463 O O . HIS A 1 193 ? 8.376 -10.190 2.066 1.00 94.56 193 HIS A O 1
ATOM 1469 N N . TRP A 1 194 ? 8.826 -9.856 -0.116 1.00 97.38 194 TRP A N 1
ATOM 1470 C CA . TRP A 1 194 ? 8.406 -8.457 -0.119 1.00 97.38 194 TRP A CA 1
ATOM 1471 C C . TRP A 1 194 ? 6.922 -8.298 0.246 1.00 97.38 194 TRP A C 1
ATOM 1473 O O . TRP A 1 194 ? 6.605 -7.460 1.087 1.00 97.38 194 TRP A O 1
ATOM 1483 N N . ILE A 1 195 ? 6.025 -9.128 -0.309 1.00 94.31 195 ILE A N 1
ATOM 1484 C CA . ILE A 1 195 ? 4.587 -9.129 0.026 1.00 94.31 195 ILE A CA 1
ATOM 1485 C C . ILE A 1 195 ? 4.375 -9.291 1.531 1.00 94.31 195 ILE A C 1
ATOM 1487 O O . ILE A 1 195 ? 3.631 -8.517 2.135 1.00 94.31 195 ILE A O 1
ATOM 1491 N N . ARG A 1 196 ? 5.031 -10.284 2.139 1.00 91.00 196 ARG A N 1
ATOM 1492 C CA . ARG A 1 196 ? 4.924 -10.532 3.577 1.00 91.00 196 ARG A CA 1
ATOM 1493 C C . ARG A 1 196 ? 5.371 -9.306 4.373 1.00 91.00 196 ARG A C 1
ATOM 1495 O O . ARG A 1 196 ? 4.630 -8.848 5.234 1.00 91.00 196 ARG A O 1
ATOM 1502 N N . ARG A 1 197 ? 6.522 -8.723 4.028 1.00 93.94 197 ARG A N 1
ATOM 1503 C CA . ARG A 1 197 ? 7.062 -7.525 4.688 1.00 93.94 197 ARG A CA 1
ATOM 1504 C C . ARG A 1 197 ? 6.095 -6.336 4.630 1.00 93.94 197 ARG A C 1
ATOM 1506 O O . ARG A 1 197 ? 5.865 -5.680 5.643 1.00 93.94 197 ARG A O 1
ATOM 1513 N N . VAL A 1 198 ? 5.501 -6.046 3.469 1.00 94.25 198 VAL A N 1
ATOM 1514 C CA . VAL A 1 198 ? 4.552 -4.921 3.362 1.00 94.25 198 VAL A CA 1
ATOM 1515 C C . VAL A 1 198 ? 3.242 -5.198 4.106 1.00 94.25 198 VAL A C 1
ATOM 1517 O O . VAL A 1 198 ? 2.675 -4.281 4.697 1.00 94.25 198 VAL A O 1
ATOM 1520 N N . ARG A 1 199 ? 2.780 -6.456 4.160 1.00 90.94 199 ARG A N 1
ATOM 1521 C CA . ARG A 1 199 ? 1.623 -6.855 4.984 1.00 90.94 199 ARG A CA 1
ATOM 1522 C C . ARG A 1 199 ? 1.916 -6.745 6.480 1.00 90.94 199 ARG A C 1
ATOM 1524 O O . ARG A 1 199 ? 1.067 -6.268 7.226 1.00 90.94 199 ARG A O 1
ATOM 1531 N N . GLU A 1 200 ? 3.113 -7.128 6.914 1.00 90.50 200 GLU A N 1
ATOM 1532 C CA . GLU A 1 200 ? 3.579 -6.944 8.294 1.00 90.50 200 GLU A CA 1
ATOM 1533 C C . GLU A 1 200 ? 3.615 -5.457 8.668 1.00 90.50 200 GLU A C 1
ATOM 1535 O O . GLU A 1 200 ? 3.108 -5.083 9.724 1.00 90.50 200 GLU A O 1
ATOM 1540 N N . PHE A 1 201 ? 4.105 -4.593 7.772 1.00 91.81 201 PHE A N 1
ATOM 1541 C CA . PHE A 1 201 ? 4.053 -3.140 7.954 1.00 91.81 201 PHE A CA 1
ATOM 1542 C C . PHE A 1 201 ? 2.615 -2.613 8.110 1.00 91.81 201 PHE A C 1
ATOM 1544 O O . PHE A 1 201 ? 2.353 -1.784 8.984 1.00 91.81 201 PHE A O 1
ATOM 1551 N N . ALA A 1 202 ? 1.669 -3.078 7.287 1.00 90.44 202 ALA A N 1
ATOM 1552 C CA . ALA A 1 202 ? 0.267 -2.684 7.423 1.00 90.44 202 ALA A CA 1
ATOM 1553 C C . ALA A 1 202 ? -0.342 -3.187 8.744 1.00 90.44 202 ALA A C 1
ATOM 1555 O O . ALA A 1 202 ? -1.058 -2.446 9.418 1.00 90.44 202 ALA A O 1
ATOM 1556 N N . ALA A 1 203 ? 0.006 -4.399 9.177 1.00 87.38 203 ALA A N 1
ATOM 1557 C CA . ALA A 1 203 ? -0.481 -4.976 10.425 1.00 87.38 203 ALA A CA 1
ATOM 1558 C C . ALA A 1 203 ? 0.102 -4.314 11.689 1.00 87.38 203 ALA A C 1
ATOM 1560 O O . ALA A 1 203 ? -0.580 -4.257 12.715 1.00 87.38 203 ALA A O 1
ATOM 1561 N N . ASP A 1 204 ? 1.336 -3.807 11.641 1.00 88.69 204 ASP A N 1
ATOM 1562 C CA . ASP A 1 204 ? 2.010 -3.221 12.802 1.00 88.69 204 ASP A CA 1
ATOM 1563 C C . ASP A 1 204 ? 1.534 -1.788 13.102 1.00 88.69 204 ASP A C 1
ATOM 1565 O O . ASP A 1 204 ? 2.098 -0.790 12.651 1.00 88.69 204 ASP A O 1
ATOM 1569 N N . GLN A 1 205 ? 0.508 -1.671 13.945 1.00 84.56 205 GLN A N 1
ATOM 1570 C CA . GLN A 1 205 ? -0.002 -0.377 14.419 1.00 84.56 205 GLN A CA 1
ATOM 1571 C C . GLN A 1 205 ? 1.002 0.393 15.298 1.00 84.56 205 GLN A C 1
ATOM 1573 O O . GLN A 1 205 ? 0.847 1.599 15.505 1.00 84.56 205 GLN A O 1
ATOM 1578 N N . THR A 1 206 ? 2.034 -0.273 15.829 1.00 86.88 206 THR A N 1
ATOM 1579 C CA . THR A 1 206 ? 3.037 0.366 16.692 1.00 86.88 206 THR A CA 1
ATOM 1580 C C . THR A 1 206 ? 4.108 1.105 15.890 1.00 86.88 206 THR A C 1
ATOM 1582 O O . THR A 1 206 ? 4.739 2.034 16.420 1.00 86.88 206 THR A O 1
ATOM 1585 N N . HIS A 1 207 ? 4.256 0.759 14.604 1.00 86.88 207 HIS A N 1
ATOM 1586 C CA . HIS A 1 207 ? 5.244 1.333 13.705 1.00 86.88 207 HIS A CA 1
ATOM 1587 C C . HIS A 1 207 ? 5.126 2.873 13.649 1.00 86.88 207 HIS A C 1
ATOM 1589 O O . HIS A 1 207 ? 4.033 3.411 13.434 1.00 86.88 207 HIS A O 1
ATOM 1595 N N . PRO A 1 208 ? 6.225 3.645 13.787 1.00 85.69 208 PRO A N 1
ATOM 1596 C CA . PRO A 1 208 ? 6.160 5.109 13.851 1.00 85.69 208 PRO A CA 1
ATOM 1597 C C . PRO A 1 208 ? 5.468 5.769 12.650 1.00 85.69 208 PRO A C 1
ATOM 1599 O O . PRO A 1 208 ? 4.770 6.768 12.815 1.00 85.69 208 PRO A O 1
ATOM 1602 N N . LEU A 1 209 ? 5.631 5.197 11.450 1.00 83.38 209 LEU A N 1
ATOM 1603 C CA . LEU A 1 209 ? 4.976 5.679 10.225 1.00 83.38 209 LEU A CA 1
ATOM 1604 C C . LEU A 1 209 ? 3.492 5.283 10.133 1.00 83.38 209 LEU A C 1
ATOM 1606 O O . LEU A 1 209 ? 2.746 5.935 9.407 1.00 83.38 209 LEU A O 1
ATOM 1610 N N . ARG A 1 210 ? 3.051 4.266 10.888 1.00 85.50 210 ARG A N 1
ATOM 1611 C CA . ARG A 1 210 ? 1.649 3.828 10.964 1.00 85.50 210 ARG A CA 1
ATOM 1612 C C . ARG A 1 210 ? 0.825 4.665 11.929 1.00 85.50 210 ARG A C 1
ATOM 1614 O O . ARG A 1 210 ? -0.357 4.833 11.690 1.00 85.50 210 ARG A O 1
ATOM 1621 N N . ARG A 1 211 ? 1.422 5.295 12.948 1.00 74.38 211 ARG A N 1
ATOM 1622 C CA . ARG A 1 211 ? 0.675 6.073 13.965 1.00 74.38 211 ARG A CA 1
ATOM 1623 C C . ARG A 1 211 ? -0.260 7.157 13.413 1.00 74.38 211 ARG A C 1
ATOM 1625 O O . ARG A 1 211 ? -1.182 7.560 14.111 1.00 74.38 211 ARG A O 1
ATOM 1632 N N . LYS A 1 212 ? -0.000 7.673 12.207 1.00 79.81 212 LYS A N 1
ATOM 1633 C CA . LYS A 1 212 ? -0.826 8.709 11.561 1.00 79.81 212 LYS A CA 1
ATOM 1634 C C . LYS A 1 212 ? -1.721 8.179 10.432 1.00 79.81 212 LYS A C 1
ATOM 1636 O O . LYS A 1 212 ? -2.483 8.961 9.878 1.00 79.81 212 LYS A O 1
ATOM 1641 N N . ILE A 1 213 ? -1.611 6.901 10.075 1.00 87.81 213 ILE A N 1
ATOM 1642 C CA . ILE A 1 213 ? -2.357 6.253 8.991 1.00 87.81 213 ILE A CA 1
ATOM 1643 C C . ILE A 1 213 ? -3.231 5.180 9.638 1.00 87.81 213 ILE A C 1
ATOM 1645 O O . ILE A 1 213 ? -2.706 4.324 10.339 1.00 87.81 213 ILE A O 1
ATOM 1649 N N . ASP A 1 214 ? -4.545 5.206 9.436 1.00 88.31 214 ASP A N 1
ATOM 1650 C CA . ASP A 1 214 ? -5.443 4.174 9.968 1.00 88.31 214 ASP A CA 1
ATOM 1651 C C . ASP A 1 214 ? -5.242 2.814 9.268 1.00 88.31 214 ASP A C 1
ATOM 1653 O O . ASP A 1 214 ? -4.565 2.720 8.242 1.00 88.31 214 ASP A O 1
ATOM 1657 N N . SER A 1 215 ? -5.751 1.731 9.862 1.00 87.44 215 SER A N 1
ATOM 1658 C CA . SER A 1 215 ? -5.555 0.371 9.334 1.00 87.44 215 SER A CA 1
ATOM 1659 C C . SER A 1 215 ? -6.165 0.170 7.953 1.00 87.44 215 SER A C 1
ATOM 1661 O O . SER A 1 215 ? -5.460 -0.329 7.084 1.00 87.44 215 SER A O 1
ATOM 1663 N N . ASP A 1 216 ? -7.382 0.660 7.706 1.00 87.25 216 ASP A N 1
ATOM 1664 C CA . ASP A 1 216 ? -8.029 0.532 6.395 1.00 87.25 216 ASP A CA 1
ATOM 1665 C C . ASP A 1 216 ? -7.194 1.202 5.297 1.00 87.25 216 ASP A C 1
ATOM 1667 O O . ASP A 1 216 ? -6.999 0.647 4.213 1.00 87.25 216 ASP A O 1
ATOM 1671 N N . THR A 1 217 ? -6.665 2.397 5.578 1.00 91.50 217 THR A N 1
ATOM 1672 C CA . THR A 1 217 ? -5.786 3.110 4.648 1.00 91.50 217 THR A CA 1
ATOM 1673 C C . THR A 1 217 ? -4.484 2.341 4.412 1.00 91.50 217 THR A C 1
ATOM 1675 O O . THR A 1 217 ? -4.058 2.215 3.265 1.00 91.50 217 THR A O 1
ATOM 1678 N N . ALA A 1 218 ? -3.841 1.820 5.462 1.00 92.00 218 ALA A N 1
ATOM 1679 C CA . ALA A 1 218 ? -2.597 1.060 5.326 1.00 92.00 218 ALA A CA 1
ATOM 1680 C C . ALA A 1 218 ? -2.791 -0.245 4.538 1.00 92.00 218 ALA A C 1
ATOM 1682 O O . ALA A 1 218 ? -1.993 -0.541 3.646 1.00 92.00 218 ALA A O 1
ATOM 1683 N N . ASP A 1 219 ? -3.869 -0.974 4.819 1.00 89.88 219 ASP A N 1
ATOM 1684 C CA . ASP A 1 219 ? -4.218 -2.207 4.122 1.00 89.88 219 ASP A CA 1
ATOM 1685 C C . ASP A 1 219 ? -4.503 -1.933 2.644 1.00 89.88 219 ASP A C 1
ATOM 1687 O O . ASP A 1 219 ? -3.953 -2.616 1.782 1.00 89.88 219 ASP A O 1
ATOM 1691 N N . LEU A 1 220 ? -5.274 -0.885 2.326 1.00 90.94 220 LEU A N 1
ATOM 1692 C CA . LEU A 1 220 ? -5.546 -0.502 0.938 1.00 90.94 220 LEU A CA 1
ATOM 1693 C C . LEU A 1 220 ? -4.257 -0.139 0.191 1.00 90.94 220 LEU A C 1
ATOM 1695 O O . LEU A 1 220 ? -4.043 -0.610 -0.925 1.00 90.94 220 LEU A O 1
ATOM 1699 N N . LEU A 1 221 ? -3.378 0.667 0.796 1.00 93.19 221 LEU A N 1
ATOM 1700 C CA . LEU A 1 221 ? -2.093 1.043 0.191 1.00 93.19 221 LEU A CA 1
ATOM 1701 C C . LEU A 1 221 ? -1.269 -0.190 -0.193 1.00 93.19 221 LEU A C 1
ATOM 1703 O O . LEU A 1 221 ? -0.778 -0.293 -1.319 1.00 93.19 221 LEU A O 1
ATOM 1707 N N . VAL A 1 222 ? -1.134 -1.130 0.743 1.00 93.44 222 VAL A N 1
ATOM 1708 C CA . VAL A 1 222 ? -0.356 -2.353 0.547 1.00 93.44 222 VAL A CA 1
ATOM 1709 C C . VAL A 1 222 ? -1.021 -3.282 -0.464 1.00 93.44 222 VAL A C 1
ATOM 1711 O O . VAL A 1 222 ? -0.340 -3.795 -1.351 1.00 93.44 222 VAL A O 1
ATOM 1714 N N . GLN A 1 223 ? -2.342 -3.455 -0.403 1.00 91.00 223 GLN A N 1
ATOM 1715 C CA . GLN A 1 223 ? -3.088 -4.261 -1.370 1.00 91.00 223 GLN A CA 1
ATOM 1716 C C . GLN A 1 223 ? -2.905 -3.749 -2.800 1.00 91.00 223 GLN A C 1
ATOM 1718 O O . GLN A 1 223 ? -2.640 -4.544 -3.703 1.00 91.00 223 GLN A O 1
ATOM 1723 N N . GLU A 1 224 ? -2.981 -2.434 -3.017 1.00 93.56 224 GLU A N 1
ATOM 1724 C CA . GLU A 1 224 ? -2.845 -1.870 -4.361 1.00 93.56 224 GLU A CA 1
ATOM 1725 C C . GLU A 1 224 ? -1.407 -1.911 -4.891 1.00 93.56 224 GLU A C 1
ATOM 1727 O O . GLU A 1 224 ? -1.200 -2.084 -6.096 1.00 93.56 224 GLU A O 1
ATOM 1732 N N . LEU A 1 225 ? -0.404 -1.838 -4.012 1.00 96.06 225 LEU A N 1
ATOM 1733 C CA . LEU A 1 225 ? 0.989 -2.103 -4.380 1.00 96.06 225 LEU A CA 1
ATOM 1734 C C . LEU A 1 225 ? 1.193 -3.562 -4.791 1.00 96.06 225 LEU A C 1
ATOM 1736 O O . LEU A 1 225 ? 1.766 -3.827 -5.848 1.00 96.06 225 LEU A O 1
ATOM 1740 N N . ILE A 1 226 ? 0.690 -4.513 -3.999 1.00 94.38 226 ILE A N 1
ATOM 1741 C CA . ILE A 1 226 ? 0.783 -5.947 -4.309 1.00 94.38 226 ILE A CA 1
ATOM 1742 C C . ILE A 1 226 ? 0.078 -6.245 -5.635 1.00 94.38 226 ILE A C 1
ATOM 1744 O O . ILE A 1 226 ? 0.648 -6.909 -6.501 1.00 94.38 226 ILE A O 1
ATOM 1748 N N . ALA A 1 227 ? -1.135 -5.726 -5.829 1.00 91.44 227 ALA A N 1
ATOM 1749 C CA . ALA A 1 227 ? -1.887 -5.917 -7.061 1.00 91.44 227 ALA A CA 1
ATOM 1750 C C . ALA A 1 227 ? -1.174 -5.297 -8.271 1.00 91.44 227 ALA A C 1
ATOM 1752 O O . ALA A 1 227 ? -1.102 -5.935 -9.321 1.00 91.44 227 ALA A O 1
ATOM 1753 N N . ALA A 1 228 ? -0.560 -4.118 -8.127 1.00 94.62 228 ALA A N 1
ATOM 1754 C CA . ALA A 1 228 ? 0.253 -3.529 -9.190 1.00 94.62 228 ALA A CA 1
ATOM 1755 C C . ALA A 1 228 ? 1.487 -4.393 -9.519 1.00 94.62 228 ALA A C 1
ATOM 1757 O O . ALA A 1 228 ? 1.799 -4.589 -10.695 1.00 94.62 228 ALA A O 1
ATOM 1758 N N . THR A 1 229 ? 2.154 -4.965 -8.511 1.00 95.75 229 THR A N 1
ATOM 1759 C CA . THR A 1 229 ? 3.279 -5.899 -8.694 1.00 95.75 229 THR A CA 1
ATOM 1760 C C . THR A 1 229 ? 2.847 -7.157 -9.457 1.00 95.75 229 THR A C 1
ATOM 1762 O O . THR A 1 229 ? 3.529 -7.562 -10.403 1.00 95.75 229 THR A O 1
ATOM 1765 N N . MET A 1 230 ? 1.690 -7.737 -9.113 1.00 91.31 230 MET A N 1
ATOM 1766 C CA . MET A 1 230 ? 1.132 -8.909 -9.804 1.00 91.31 230 MET A CA 1
ATOM 1767 C C . MET A 1 230 ? 0.723 -8.591 -11.242 1.00 91.31 230 MET A C 1
ATOM 1769 O O . MET A 1 230 ? 1.176 -9.253 -12.174 1.00 91.31 230 MET A O 1
ATOM 1773 N N . ARG A 1 231 ? -0.069 -7.530 -11.443 1.00 91.12 231 ARG A N 1
ATOM 1774 C CA . ARG A 1 231 ? -0.546 -7.080 -12.762 1.00 91.12 231 ARG A CA 1
ATOM 1775 C C . ARG A 1 231 ? 0.602 -6.848 -13.741 1.00 91.12 231 ARG A C 1
ATOM 1777 O O . ARG A 1 231 ? 0.458 -7.084 -14.936 1.00 91.12 231 ARG A O 1
ATOM 1784 N N . ARG A 1 232 ? 1.747 -6.375 -13.241 1.00 92.75 232 ARG A N 1
ATOM 1785 C CA . ARG A 1 232 ? 2.937 -6.086 -14.053 1.00 92.75 232 ARG A CA 1
ATOM 1786 C C . ARG A 1 232 ? 3.864 -7.285 -14.266 1.00 92.75 232 ARG A C 1
ATOM 1788 O O . ARG A 1 232 ? 4.895 -7.096 -14.918 1.00 92.75 232 ARG A O 1
ATOM 1795 N N . GLY A 1 233 ? 3.541 -8.464 -13.728 1.00 93.44 233 GLY A N 1
ATOM 1796 C CA . GLY A 1 233 ? 4.339 -9.682 -13.888 1.00 93.44 233 GLY A CA 1
ATOM 1797 C C . GLY A 1 233 ? 5.772 -9.533 -13.371 1.00 93.44 233 GLY A C 1
ATOM 1798 O O . GLY A 1 233 ? 6.711 -9.978 -14.030 1.00 93.44 233 GLY A O 1
ATOM 1799 N N . VAL A 1 234 ? 5.960 -8.849 -12.232 1.00 95.94 234 VAL A N 1
ATOM 1800 C CA . VAL A 1 234 ? 7.298 -8.497 -11.717 1.00 95.94 234 VAL A CA 1
ATOM 1801 C C . VAL A 1 234 ? 8.177 -9.729 -11.492 1.00 95.94 234 VAL A C 1
ATOM 1803 O O . VAL A 1 234 ? 9.342 -9.694 -11.873 1.00 95.94 234 VAL A O 1
ATOM 1806 N N . ALA A 1 235 ? 7.630 -10.837 -10.980 1.00 95.69 235 ALA A N 1
ATOM 1807 C CA . ALA A 1 235 ? 8.383 -12.084 -10.807 1.00 95.69 235 ALA A CA 1
ATOM 1808 C C . ALA A 1 235 ? 8.989 -12.581 -12.135 1.00 95.69 235 ALA A C 1
ATOM 1810 O O . ALA A 1 235 ? 10.193 -12.808 -12.222 1.00 95.69 235 ALA A O 1
ATOM 1811 N N . GLY A 1 236 ? 8.196 -12.634 -13.209 1.00 95.31 236 GLY A N 1
ATOM 1812 C CA . GLY A 1 236 ? 8.690 -13.035 -14.530 1.00 95.31 236 GLY A CA 1
ATOM 1813 C C . GLY A 1 236 ? 9.784 -12.106 -15.072 1.00 95.31 236 GLY A C 1
ATOM 1814 O O . GLY A 1 236 ? 10.756 -12.574 -15.664 1.00 95.31 236 GLY A O 1
ATOM 1815 N N . LYS A 1 237 ? 9.677 -10.793 -14.819 1.00 95.88 237 LYS A N 1
ATOM 1816 C CA . LYS A 1 237 ? 10.717 -9.816 -15.196 1.00 95.88 237 LYS A CA 1
ATOM 1817 C C . LYS A 1 237 ? 12.021 -10.040 -14.436 1.00 95.88 237 LYS A C 1
ATOM 1819 O O . LYS A 1 237 ? 13.082 -10.015 -15.053 1.00 95.88 237 LYS A O 1
ATOM 1824 N N . ILE A 1 238 ? 11.938 -10.283 -13.126 1.00 96.75 238 ILE A N 1
ATOM 1825 C CA . ILE A 1 238 ? 13.103 -10.599 -12.291 1.00 96.75 238 ILE A CA 1
ATOM 1826 C C . ILE A 1 238 ? 13.764 -11.879 -12.805 1.00 96.75 238 ILE A C 1
ATOM 1828 O O . ILE A 1 238 ? 14.958 -11.867 -13.083 1.00 96.75 238 ILE A O 1
ATOM 1832 N N . ALA A 1 239 ? 12.995 -12.953 -13.008 1.00 94.94 239 ALA A N 1
ATOM 1833 C CA . ALA A 1 239 ? 13.522 -14.233 -13.475 1.00 94.94 239 ALA A CA 1
ATOM 1834 C C . ALA A 1 239 ? 14.243 -14.107 -14.829 1.00 94.94 239 ALA A C 1
ATOM 1836 O O . ALA A 1 239 ? 15.346 -14.628 -14.999 1.00 94.94 239 ALA A O 1
ATOM 1837 N N . ALA A 1 240 ? 13.648 -13.383 -15.783 1.00 93.62 240 ALA A N 1
ATOM 1838 C CA . ALA A 1 240 ? 14.243 -13.156 -17.097 1.00 93.62 240 ALA A CA 1
ATOM 1839 C C . ALA A 1 240 ? 15.555 -12.358 -17.016 1.00 93.62 240 ALA A C 1
ATOM 1841 O O . ALA A 1 240 ? 16.539 -12.717 -17.665 1.00 93.62 240 ALA A O 1
ATOM 1842 N N . GLU A 1 241 ? 15.587 -11.297 -16.208 1.00 93.12 241 GLU A N 1
ATOM 1843 C CA . GLU A 1 241 ? 16.762 -10.436 -16.080 1.00 93.12 241 GLU A CA 1
ATOM 1844 C C . GLU A 1 241 ? 17.895 -11.111 -15.294 1.00 93.12 241 GLU A C 1
ATOM 1846 O O . GLU A 1 241 ? 19.052 -11.044 -15.711 1.00 93.12 241 GLU A O 1
ATOM 1851 N N . VAL A 1 242 ? 17.582 -11.841 -14.219 1.00 91.19 242 VAL A N 1
ATOM 1852 C CA . VAL A 1 242 ? 18.568 -12.649 -13.480 1.00 91.19 242 VAL A CA 1
ATOM 1853 C C . VAL A 1 242 ? 19.196 -13.692 -14.404 1.00 91.19 242 VAL A C 1
ATOM 1855 O O . VAL A 1 242 ? 20.421 -13.776 -14.487 1.00 91.19 242 VAL A O 1
ATOM 1858 N N . ARG A 1 243 ? 18.382 -14.413 -15.187 1.00 89.25 243 ARG A N 1
ATOM 1859 C CA . ARG A 1 243 ? 18.860 -15.393 -16.176 1.00 89.25 243 ARG A CA 1
ATOM 1860 C C . ARG A 1 243 ? 19.797 -14.759 -17.204 1.00 89.25 243 ARG A C 1
ATOM 1862 O O . ARG A 1 243 ? 20.856 -15.309 -17.506 1.00 89.25 243 ARG A O 1
ATOM 1869 N N . ARG A 1 244 ? 19.447 -13.570 -17.705 1.00 87.44 244 ARG A N 1
ATOM 1870 C CA . ARG A 1 244 ? 20.296 -12.804 -18.627 1.00 87.44 244 ARG A CA 1
ATOM 1871 C C . ARG A 1 244 ? 21.646 -12.466 -17.992 1.00 87.44 244 ARG A C 1
ATOM 1873 O O . ARG A 1 244 ? 22.675 -12.618 -18.642 1.00 87.44 244 ARG A O 1
ATOM 1880 N N . GLN A 1 245 ? 21.673 -12.041 -16.733 1.00 82.25 245 GLN A N 1
ATOM 1881 C CA . GLN A 1 245 ? 22.917 -11.655 -16.059 1.00 82.25 245 GLN A CA 1
ATOM 1882 C C . GLN A 1 245 ? 23.814 -12.840 -15.693 1.00 82.25 245 GLN A C 1
ATOM 1884 O O . GLN A 1 245 ? 25.037 -12.701 -15.744 1.00 82.25 245 GLN A O 1
ATOM 1889 N N . VAL A 1 246 ? 23.231 -13.997 -15.372 1.00 74.19 246 VAL A N 1
ATOM 1890 C CA . VAL A 1 246 ? 23.981 -15.249 -15.179 1.00 74.19 246 VAL A CA 1
ATOM 1891 C C . VAL A 1 246 ? 24.663 -15.667 -16.485 1.00 74.19 246 VAL A C 1
ATOM 1893 O O . VAL A 1 246 ? 25.847 -15.976 -16.470 1.00 74.19 246 VAL A O 1
ATOM 1896 N N . SER A 1 247 ? 23.979 -15.545 -17.630 1.00 71.81 247 SER A N 1
ATOM 1897 C CA . SER A 1 247 ? 24.545 -15.924 -18.938 1.00 71.81 247 SER A CA 1
ATOM 1898 C C . SER A 1 247 ? 25.729 -15.064 -19.421 1.00 71.81 247 SER A C 1
ATOM 1900 O O . SER A 1 247 ? 26.469 -15.482 -20.307 1.00 71.81 247 SER A O 1
ATOM 1902 N N . ILE A 1 248 ? 25.908 -13.860 -18.862 1.00 68.31 248 ILE A N 1
ATOM 1903 C CA . ILE A 1 248 ? 26.939 -12.888 -19.278 1.00 68.31 248 ILE A CA 1
ATOM 1904 C C . ILE A 1 248 ? 28.181 -12.938 -18.365 1.00 68.31 248 ILE A C 1
ATOM 1906 O O . ILE A 1 248 ? 29.262 -12.510 -18.768 1.00 68.31 248 ILE A O 1
ATOM 1910 N N . GLY A 1 249 ? 28.042 -13.410 -17.122 1.00 60.16 249 GLY A N 1
ATOM 1911 C CA . GLY A 1 249 ? 29.057 -13.266 -16.075 1.00 60.16 249 GLY A CA 1
ATOM 1912 C C . GLY A 1 249 ? 29.948 -14.493 -15.859 1.00 60.16 249 GLY A C 1
ATOM 1913 O O . GLY A 1 249 ? 29.522 -15.629 -16.019 1.00 60.16 249 GLY A O 1
ATOM 1914 N N . SER A 1 250 ? 31.188 -14.244 -15.419 1.00 52.84 250 SER A N 1
ATOM 1915 C CA . SER A 1 250 ? 32.085 -15.268 -14.856 1.00 52.84 250 SER A CA 1
ATOM 1916 C C . SER A 1 250 ? 31.521 -15.844 -13.544 1.00 52.84 250 SER A C 1
ATOM 1918 O O . SER A 1 250 ? 30.747 -15.169 -12.862 1.00 52.84 250 SER A O 1
ATOM 1920 N N . ALA A 1 251 ? 31.953 -17.059 -13.187 1.00 59.50 251 ALA A N 1
ATOM 1921 C CA . ALA A 1 251 ? 31.470 -17.950 -12.118 1.00 59.50 251 ALA A CA 1
ATOM 1922 C C . ALA A 1 251 ? 31.602 -17.435 -10.661 1.00 59.50 251 ALA A C 1
ATOM 1924 O O . ALA A 1 251 ? 31.609 -18.227 -9.719 1.00 59.50 251 ALA A O 1
ATOM 1925 N N . ASP A 1 252 ? 31.719 -16.123 -10.454 1.00 75.06 252 ASP A N 1
ATOM 1926 C CA . ASP A 1 252 ? 31.773 -15.520 -9.127 1.00 75.06 252 ASP A CA 1
ATOM 1927 C C . ASP A 1 252 ? 30.363 -15.385 -8.534 1.00 75.06 252 ASP A C 1
ATOM 1929 O O . ASP A 1 252 ? 29.555 -14.528 -8.917 1.00 75.06 252 ASP A O 1
ATOM 1933 N N . TRP A 1 253 ? 30.084 -16.279 -7.590 1.00 72.88 253 TRP A N 1
ATOM 1934 C CA . TRP A 1 253 ? 28.788 -16.444 -6.953 1.00 72.88 253 TRP A CA 1
ATOM 1935 C C . TRP A 1 253 ? 28.396 -15.262 -6.057 1.00 72.88 253 TRP A C 1
ATOM 1937 O O . TRP A 1 253 ? 27.214 -14.918 -5.970 1.00 72.88 253 TRP A O 1
ATOM 1947 N N . GLU A 1 254 ? 29.367 -14.600 -5.421 1.00 80.62 254 GLU A N 1
ATOM 1948 C CA . GLU A 1 254 ? 29.099 -13.442 -4.564 1.00 80.62 254 GLU A CA 1
ATOM 1949 C C . GLU A 1 254 ? 28.570 -12.283 -5.411 1.00 80.62 254 GLU A C 1
ATOM 1951 O O . GLU A 1 254 ? 27.492 -11.738 -5.149 1.00 80.62 254 GLU A O 1
ATOM 1956 N N . ASN A 1 255 ? 29.254 -12.012 -6.521 1.00 83.69 255 ASN A N 1
ATOM 1957 C CA . ASN A 1 255 ? 28.844 -11.015 -7.500 1.00 83.69 255 ASN A CA 1
ATOM 1958 C C . ASN A 1 255 ? 27.517 -11.365 -8.195 1.00 83.69 255 ASN A C 1
ATOM 1960 O O . ASN A 1 255 ? 26.724 -10.468 -8.486 1.00 83.69 255 ASN A O 1
ATOM 1964 N N . ALA A 1 256 ? 27.244 -12.647 -8.456 1.00 84.00 256 ALA A N 1
ATOM 1965 C CA . ALA A 1 256 ? 25.958 -13.086 -9.000 1.00 84.00 256 ALA A CA 1
ATOM 1966 C C . ALA A 1 256 ? 24.800 -12.830 -8.020 1.00 84.00 256 ALA A C 1
ATOM 1968 O O . ALA A 1 256 ? 23.759 -12.317 -8.432 1.00 84.00 256 ALA A O 1
ATOM 1969 N N . SER A 1 257 ? 24.998 -13.118 -6.729 1.00 87.19 257 SER A N 1
ATOM 1970 C CA . SER A 1 257 ? 23.978 -12.904 -5.695 1.00 87.19 257 SER A CA 1
ATOM 1971 C C . SER A 1 257 ? 23.636 -11.424 -5.497 1.00 87.19 257 SER A C 1
ATOM 1973 O O . SER A 1 257 ? 22.459 -11.070 -5.449 1.00 87.19 257 SER A O 1
ATOM 1975 N N . ALA A 1 258 ? 24.649 -10.549 -5.458 1.00 89.31 258 ALA A N 1
ATOM 1976 C CA . ALA A 1 258 ? 24.460 -9.104 -5.335 1.00 89.31 258 ALA A CA 1
ATOM 1977 C C . ALA A 1 258 ? 23.701 -8.545 -6.546 1.00 89.31 258 ALA A C 1
ATOM 1979 O O . ALA A 1 258 ? 22.716 -7.825 -6.407 1.00 89.31 258 ALA A O 1
ATOM 1980 N N . ARG A 1 259 ? 24.090 -8.964 -7.755 1.00 90.00 259 ARG A N 1
ATOM 1981 C CA . ARG A 1 259 ? 23.393 -8.595 -8.990 1.00 90.00 259 ARG A CA 1
ATOM 1982 C C . ARG A 1 259 ? 21.931 -9.045 -9.000 1.00 90.00 259 ARG A C 1
ATOM 1984 O O . ARG A 1 259 ? 21.054 -8.240 -9.305 1.00 90.00 259 ARG A O 1
ATOM 1991 N N . ALA A 1 260 ? 21.655 -10.297 -8.637 1.00 91.75 260 ALA A N 1
ATOM 1992 C CA . ALA A 1 260 ? 20.292 -10.822 -8.600 1.00 91.75 260 ALA A CA 1
ATOM 1993 C C . ALA A 1 260 ? 19.416 -10.091 -7.569 1.00 91.75 260 ALA A C 1
ATOM 1995 O O . ALA A 1 260 ? 18.269 -9.748 -7.866 1.00 91.75 260 ALA A O 1
ATOM 1996 N N . ALA A 1 261 ? 19.970 -9.793 -6.391 1.00 94.31 261 ALA A N 1
ATOM 1997 C CA . ALA A 1 261 ? 19.303 -9.000 -5.366 1.00 94.31 261 ALA A CA 1
ATOM 1998 C C . ALA A 1 261 ? 19.003 -7.573 -5.851 1.00 94.31 261 ALA A C 1
ATOM 2000 O O . ALA A 1 261 ? 17.871 -7.112 -5.712 1.00 94.31 261 ALA A O 1
ATOM 2001 N N . CYS A 1 262 ? 19.969 -6.915 -6.496 1.00 95.31 262 CYS A N 1
ATOM 2002 C CA . CYS A 1 262 ? 19.804 -5.583 -7.073 1.00 95.31 262 CYS A CA 1
ATOM 2003 C C . CYS A 1 262 ? 18.715 -5.560 -8.163 1.00 95.31 262 CYS A C 1
ATOM 2005 O O . CYS A 1 262 ? 17.857 -4.677 -8.177 1.00 95.31 262 CYS A O 1
ATOM 2007 N N . VAL A 1 263 ? 18.685 -6.565 -9.049 1.00 96.12 263 VAL A N 1
ATOM 2008 C CA . VAL A 1 263 ? 17.625 -6.732 -10.063 1.00 96.12 263 VAL A CA 1
ATOM 2009 C C . VAL A 1 263 ? 16.252 -6.858 -9.410 1.00 96.12 263 VAL A C 1
ATOM 2011 O O . VAL A 1 263 ? 15.320 -6.153 -9.801 1.00 96.12 263 VAL A O 1
ATOM 2014 N N . ALA A 1 264 ? 16.126 -7.736 -8.413 1.00 97.44 264 ALA A N 1
ATOM 2015 C CA . ALA A 1 264 ? 14.869 -7.958 -7.712 1.00 97.44 264 ALA A CA 1
ATOM 2016 C C . ALA A 1 264 ? 14.394 -6.697 -6.974 1.00 97.44 264 ALA A C 1
ATOM 2018 O O . ALA A 1 264 ? 13.241 -6.291 -7.136 1.00 97.44 264 ALA A O 1
ATOM 2019 N N . ALA A 1 265 ? 15.290 -6.041 -6.231 1.00 97.62 265 ALA A N 1
ATOM 2020 C CA . ALA A 1 265 ? 14.993 -4.815 -5.502 1.00 97.62 265 ALA A CA 1
ATOM 2021 C C . ALA A 1 265 ? 14.543 -3.699 -6.452 1.00 97.62 265 ALA A C 1
ATOM 2023 O O . ALA A 1 265 ? 13.486 -3.113 -6.239 1.00 97.62 265 ALA A O 1
ATOM 2024 N N . ASN A 1 266 ? 15.269 -3.454 -7.547 1.00 96.75 266 ASN A N 1
ATOM 2025 C CA . ASN A 1 266 ? 14.907 -2.423 -8.521 1.00 96.75 266 ASN A CA 1
ATOM 2026 C C . ASN A 1 266 ? 13.554 -2.697 -9.190 1.00 96.75 266 ASN A C 1
ATOM 2028 O O . ASN A 1 266 ? 12.730 -1.789 -9.296 1.00 96.75 266 ASN A O 1
ATOM 2032 N N . ALA A 1 267 ? 13.292 -3.942 -9.599 1.00 97.25 267 ALA A N 1
ATOM 2033 C CA . ALA A 1 267 ? 12.035 -4.307 -10.249 1.00 97.25 267 ALA A CA 1
ATOM 2034 C C . ALA A 1 267 ? 10.818 -4.119 -9.325 1.00 97.25 267 ALA A C 1
ATOM 2036 O O . ALA A 1 267 ? 9.767 -3.649 -9.770 1.00 97.25 267 ALA A O 1
ATOM 2037 N N . ILE A 1 268 ? 10.958 -4.451 -8.037 1.00 98.06 268 ILE A N 1
ATOM 2038 C CA . ILE A 1 268 ? 9.917 -4.225 -7.025 1.00 98.06 268 ILE A CA 1
ATOM 2039 C C . ILE A 1 268 ? 9.788 -2.726 -6.714 1.00 98.06 268 ILE A C 1
ATOM 2041 O O . ILE A 1 268 ? 8.685 -2.174 -6.738 1.00 98.06 268 ILE A O 1
ATOM 2045 N N . ASN A 1 269 ? 10.907 -2.038 -6.481 1.00 97.69 269 ASN A N 1
ATOM 2046 C CA . ASN A 1 269 ? 10.926 -0.637 -6.059 1.00 97.69 269 ASN A CA 1
ATOM 2047 C C . ASN A 1 269 ? 10.456 0.322 -7.162 1.00 97.69 269 ASN A C 1
ATOM 2049 O O . ASN A 1 269 ? 9.941 1.396 -6.856 1.00 97.69 269 ASN A O 1
ATOM 2053 N N . GLU A 1 270 ? 10.519 -0.070 -8.437 1.00 96.00 270 GLU A N 1
ATOM 2054 C CA . GLU A 1 270 ? 9.875 0.659 -9.537 1.00 96.00 270 GLU A CA 1
ATOM 2055 C C . GLU A 1 270 ? 8.340 0.693 -9.379 1.00 96.00 270 GLU A C 1
ATOM 2057 O O . GLU A 1 270 ? 7.695 1.712 -9.653 1.00 96.00 270 GLU A O 1
ATOM 2062 N N . VAL A 1 271 ? 7.737 -0.402 -8.894 1.00 97.00 271 VAL A N 1
ATOM 2063 C CA . VAL A 1 271 ? 6.303 -0.442 -8.566 1.00 97.00 271 VAL A CA 1
ATOM 2064 C C . VAL A 1 271 ? 6.018 0.380 -7.316 1.00 97.00 271 VAL A C 1
ATOM 2066 O O . VAL A 1 271 ? 5.093 1.185 -7.339 1.00 97.00 271 VAL A O 1
ATOM 2069 N N . VAL A 1 272 ? 6.824 0.253 -6.261 1.00 97.56 272 VAL A N 1
ATOM 2070 C CA . VAL A 1 272 ? 6.652 1.045 -5.027 1.00 97.56 272 VAL A CA 1
ATOM 2071 C C . VAL A 1 272 ? 6.716 2.548 -5.311 1.00 97.56 272 VAL A C 1
ATOM 2073 O O . VAL A 1 272 ? 5.895 3.317 -4.814 1.00 97.56 272 VAL A O 1
ATOM 2076 N N . THR A 1 273 ? 7.644 2.965 -6.171 1.00 95.62 273 THR A N 1
ATOM 2077 C CA . THR A 1 273 ? 7.889 4.379 -6.483 1.00 95.62 273 THR A CA 1
ATOM 2078 C C . THR A 1 273 ? 6.805 5.002 -7.359 1.00 95.62 273 THR A C 1
ATOM 2080 O O . THR A 1 273 ? 6.520 6.189 -7.219 1.00 95.62 273 THR A O 1
ATOM 2083 N N . GLY A 1 274 ? 6.205 4.245 -8.281 1.00 95.56 274 GLY A N 1
ATOM 2084 C CA . GLY A 1 274 ? 5.346 4.842 -9.309 1.00 95.56 274 GLY A CA 1
ATOM 2085 C C . GLY A 1 274 ? 4.196 3.983 -9.812 1.00 95.56 274 GLY A C 1
ATOM 2086 O O . GLY A 1 274 ? 3.580 4.351 -10.810 1.00 95.56 274 GLY A O 1
ATOM 2087 N N . PHE A 1 275 ? 3.929 2.831 -9.195 1.00 96.25 275 PHE A N 1
ATOM 2088 C CA . PHE A 1 275 ? 2.957 1.818 -9.638 1.00 96.25 275 PHE A CA 1
ATOM 2089 C C . PHE A 1 275 ? 3.175 1.339 -11.089 1.00 96.25 275 PHE A C 1
ATOM 2091 O O . PHE A 1 275 ? 2.294 0.743 -11.706 1.00 96.25 275 PHE A O 1
ATOM 2098 N N . GLY A 1 276 ? 4.363 1.596 -11.651 1.00 92.19 276 GLY A N 1
ATOM 2099 C CA . GLY A 1 276 ? 4.694 1.365 -13.057 1.00 92.19 276 GLY A CA 1
ATOM 2100 C C . GLY A 1 276 ? 4.315 2.481 -14.034 1.00 92.19 276 GLY A C 1
ATOM 2101 O O . GLY A 1 276 ? 4.637 2.366 -15.215 1.00 92.19 276 GLY A O 1
ATOM 2102 N N . TYR A 1 277 ? 3.681 3.567 -13.583 1.00 95.81 277 TYR A N 1
ATOM 2103 C CA . TYR A 1 277 ? 3.298 4.682 -14.457 1.00 95.81 277 TYR A CA 1
ATOM 2104 C C . TYR A 1 277 ? 4.486 5.537 -14.910 1.00 95.81 277 TYR A C 1
ATOM 2106 O O . TYR A 1 277 ? 4.398 6.212 -15.933 1.00 95.81 277 TYR A O 1
ATOM 2114 N N . THR A 1 278 ? 5.614 5.493 -14.199 1.00 93.25 278 THR A N 1
ATOM 2115 C CA . THR A 1 278 ? 6.861 6.171 -14.599 1.00 93.25 278 THR A CA 1
ATOM 2116 C C . THR A 1 278 ? 7.402 5.657 -15.936 1.00 93.25 278 THR A C 1
ATOM 2118 O O . THR A 1 278 ? 8.009 6.428 -16.676 1.00 93.25 278 THR A O 1
ATOM 2121 N N . ALA A 1 279 ? 7.121 4.396 -16.283 1.00 90.81 279 ALA A N 1
ATOM 2122 C CA . ALA A 1 279 ? 7.491 3.788 -17.560 1.00 90.81 279 ALA A CA 1
ATOM 2123 C C . ALA A 1 279 ? 6.558 4.181 -18.724 1.00 90.81 279 ALA A C 1
ATOM 2125 O O . ALA A 1 279 ? 6.886 3.930 -19.882 1.00 90.81 279 ALA A O 1
ATOM 2126 N N . LEU A 1 280 ? 5.397 4.786 -18.446 1.00 93.00 280 LEU A N 1
ATOM 2127 C CA . LEU A 1 280 ? 4.474 5.231 -19.490 1.00 93.00 280 LEU A CA 1
ATOM 2128 C C . LEU A 1 280 ? 4.900 6.586 -20.080 1.00 93.00 280 LEU A C 1
ATOM 2130 O O . LEU A 1 280 ? 5.509 7.401 -19.371 1.00 93.00 280 LEU A O 1
ATOM 2134 N N . PRO A 1 281 ? 4.524 6.885 -21.339 1.00 93.38 281 PRO A N 1
ATOM 2135 C CA . PRO A 1 281 ? 4.635 8.231 -21.897 1.00 93.38 281 PRO A CA 1
ATOM 2136 C C . PRO A 1 281 ? 3.899 9.262 -21.022 1.00 93.38 281 PRO A C 1
ATOM 2138 O O . PRO A 1 281 ? 2.831 8.926 -20.504 1.00 93.38 281 PRO A O 1
ATOM 2141 N N . PRO A 1 282 ? 4.405 10.506 -20.868 1.00 90.69 282 PRO A N 1
ATOM 2142 C CA . PRO A 1 282 ? 3.833 11.505 -19.957 1.00 90.69 282 PRO A CA 1
ATOM 2143 C C . PRO A 1 282 ? 2.316 11.702 -20.082 1.00 90.69 282 PRO A C 1
ATOM 2145 O O . PRO A 1 282 ? 1.628 11.784 -19.067 1.00 90.69 282 PRO A O 1
ATOM 2148 N N . ASP A 1 283 ? 1.774 11.695 -21.300 1.00 91.00 283 ASP A N 1
ATOM 2149 C CA . ASP A 1 283 ? 0.344 11.927 -21.545 1.00 91.00 283 ASP A CA 1
ATOM 2150 C C . ASP A 1 283 ? -0.565 10.770 -21.113 1.00 91.00 283 ASP A C 1
ATOM 2152 O O . ASP A 1 283 ? -1.746 10.987 -20.834 1.00 91.00 283 ASP A O 1
ATOM 2156 N N . ALA A 1 284 ? -0.015 9.557 -21.010 1.00 91.69 284 ALA A N 1
ATOM 2157 C CA . ALA A 1 284 ? -0.726 8.355 -20.575 1.00 91.69 284 ALA A CA 1
ATOM 2158 C C . ALA A 1 284 ? -0.679 8.152 -19.049 1.00 91.69 284 ALA A C 1
ATOM 2160 O O . ALA A 1 284 ? -1.243 7.189 -18.532 1.00 91.69 284 ALA A O 1
ATOM 2161 N N . ARG A 1 285 ? 0.012 9.033 -18.315 1.00 95.00 285 ARG A N 1
ATOM 2162 C CA . ARG A 1 285 ? 0.159 8.920 -16.861 1.00 95.00 285 ARG A CA 1
ATOM 2163 C C . ARG A 1 285 ? -1.090 9.410 -16.120 1.00 95.00 285 ARG A C 1
ATOM 2165 O O . ARG A 1 285 ? -1.852 10.229 -16.654 1.00 95.00 285 ARG A O 1
ATOM 2172 N N . PRO A 1 286 ? -1.290 8.960 -14.866 1.00 95.94 286 PRO A N 1
ATOM 2173 C CA . PRO A 1 286 ? -2.416 9.384 -14.047 1.00 95.94 286 PRO A CA 1
ATOM 2174 C C . PRO A 1 286 ? -2.555 10.915 -13.987 1.00 95.94 286 PRO A C 1
ATOM 2176 O O . PRO A 1 286 ? -1.547 11.623 -13.867 1.00 95.94 286 PRO A O 1
ATOM 2179 N N . PRO A 1 287 ? -3.779 11.456 -14.093 1.00 95.25 287 PRO A N 1
ATOM 2180 C CA . PRO A 1 287 ? -4.016 12.877 -13.881 1.00 95.25 287 PRO A CA 1
ATOM 2181 C C . PRO A 1 287 ? -3.822 13.252 -12.407 1.00 95.25 287 PRO A C 1
ATOM 2183 O O . PRO A 1 287 ? -4.172 12.489 -11.508 1.00 95.25 287 PRO A O 1
ATOM 2186 N N . VAL A 1 288 ? -3.305 14.458 -12.167 1.00 95.19 288 VAL A N 1
ATOM 2187 C CA . VAL A 1 288 ? -3.182 15.059 -10.834 1.00 95.19 288 VAL A CA 1
ATOM 2188 C C . VAL A 1 288 ? -3.938 16.392 -10.832 1.00 95.19 288 VAL A C 1
ATOM 2190 O O . VAL A 1 288 ? -3.556 17.294 -11.591 1.00 95.19 288 VAL A O 1
ATOM 2193 N N . PRO A 1 289 ? -4.979 16.577 -9.998 1.00 92.62 289 PRO A N 1
ATOM 2194 C CA . PRO A 1 289 ? -5.608 15.587 -9.110 1.00 92.62 289 PRO A CA 1
ATOM 2195 C C . PRO A 1 289 ? -6.346 14.463 -9.880 1.00 92.62 289 PRO A C 1
ATOM 2197 O O . PRO A 1 289 ? -6.588 14.609 -11.081 1.00 92.62 289 PRO A O 1
ATOM 2200 N N . PRO A 1 290 ? -6.705 13.346 -9.214 1.00 90.56 290 PRO A N 1
ATOM 2201 C CA . PRO A 1 290 ? -7.501 12.275 -9.817 1.00 90.56 290 PRO A CA 1
ATOM 2202 C C . PRO A 1 290 ? -8.893 12.734 -10.274 1.00 90.56 290 PRO A C 1
ATOM 2204 O O . PRO A 1 290 ? -9.487 13.644 -9.696 1.00 90.56 290 PRO A O 1
ATOM 2207 N N . LEU A 1 291 ? -9.460 12.033 -11.262 1.00 82.25 291 LEU A N 1
ATOM 2208 C CA . LEU A 1 291 ? -10.838 12.251 -11.722 1.00 82.25 291 LEU A CA 1
ATOM 2209 C C . LEU A 1 291 ? -11.844 12.190 -10.557 1.00 82.25 291 LEU A C 1
ATOM 2211 O O . LEU A 1 291 ? -11.669 11.375 -9.647 1.00 82.25 291 LEU A O 1
ATOM 2215 N N . PRO A 1 292 ? -12.940 12.973 -10.578 1.00 83.81 292 PRO A N 1
ATOM 2216 C CA . PRO A 1 292 ? -13.452 13.762 -11.704 1.00 83.81 292 PRO A CA 1
ATOM 2217 C C . PRO A 1 292 ? -12.894 15.191 -11.792 1.00 83.81 292 PRO A C 1
ATOM 2219 O O . PRO A 1 292 ? -13.331 15.953 -12.650 1.00 83.81 292 PRO A O 1
ATOM 2222 N N . GLU A 1 293 ? -11.970 15.582 -10.913 1.00 87.31 293 GLU A N 1
ATOM 2223 C CA . GLU A 1 293 ? -11.407 16.931 -10.942 1.00 87.31 293 GLU A CA 1
ATOM 2224 C C . GLU A 1 293 ? -10.612 17.180 -12.239 1.00 87.31 293 GLU A C 1
ATOM 2226 O O . GLU A 1 293 ? -9.992 16.256 -12.778 1.00 87.31 293 GLU A O 1
ATOM 2231 N N . PRO A 1 294 ? -10.607 18.420 -12.766 1.00 87.50 294 PRO A N 1
ATOM 2232 C CA . PRO A 1 294 ? -9.838 18.743 -13.958 1.00 87.50 294 PRO A CA 1
ATOM 2233 C C . PRO A 1 294 ? -8.339 18.590 -13.675 1.00 87.50 294 PRO A C 1
ATOM 2235 O O . PRO A 1 294 ? -7.788 19.220 -12.766 1.00 87.50 294 PRO A O 1
ATOM 2238 N N . ALA A 1 295 ? -7.679 17.759 -14.482 1.00 89.38 295 ALA A N 1
ATOM 2239 C CA . ALA A 1 295 ? -6.253 17.491 -14.359 1.00 89.38 295 ALA A CA 1
ATOM 2240 C C . ALA A 1 295 ? -5.439 18.783 -14.530 1.00 89.38 295 ALA A C 1
ATOM 2242 O O . ALA A 1 295 ? -5.582 19.494 -15.524 1.00 89.38 295 ALA A O 1
ATOM 2243 N N . ARG A 1 296 ? -4.553 19.065 -13.572 1.00 92.12 296 ARG A N 1
ATOM 2244 C CA . ARG A 1 296 ? -3.611 20.195 -13.631 1.00 92.12 296 ARG A CA 1
ATOM 2245 C C . ARG A 1 296 ? -2.273 19.787 -14.232 1.00 92.12 296 ARG A C 1
ATOM 2247 O O . ARG A 1 296 ? -1.615 20.601 -14.869 1.00 92.12 296 ARG A O 1
ATOM 2254 N N . ARG A 1 297 ? -1.861 18.539 -13.999 1.00 92.88 297 ARG A N 1
ATOM 2255 C CA . ARG A 1 297 ? -0.661 17.924 -14.577 1.00 92.88 297 ARG A CA 1
ATOM 2256 C C . ARG A 1 297 ? -0.815 16.409 -14.679 1.00 92.88 297 ARG A C 1
ATOM 2258 O O . ARG A 1 297 ? -1.783 15.836 -14.176 1.00 92.88 297 ARG A O 1
ATOM 2265 N N . ARG A 1 298 ? 0.165 15.771 -15.313 1.00 94.50 298 ARG A N 1
ATOM 2266 C CA . ARG A 1 298 ? 0.344 14.317 -15.337 1.00 94.50 298 ARG A CA 1
ATOM 2267 C C . ARG A 1 298 ? 1.329 13.904 -14.247 1.00 94.50 298 ARG A C 1
ATOM 2269 O O . ARG A 1 298 ? 2.318 14.603 -14.030 1.00 94.50 298 ARG A O 1
ATOM 2276 N N . ALA A 1 299 ? 1.045 12.800 -13.562 1.00 95.69 299 ALA A N 1
ATOM 2277 C CA . ALA A 1 299 ? 1.887 12.296 -12.484 1.00 95.69 299 ALA A CA 1
ATOM 2278 C C . ALA A 1 299 ? 3.303 11.964 -12.979 1.00 95.69 299 ALA A C 1
ATOM 2280 O O . ALA A 1 299 ? 3.491 11.481 -14.100 1.00 95.69 299 ALA A O 1
ATOM 2281 N N . PHE A 1 300 ? 4.295 12.204 -12.125 1.00 94.75 300 PHE A N 1
ATOM 2282 C CA . PHE A 1 300 ? 5.710 11.918 -12.350 1.00 94.75 300 PHE A CA 1
ATOM 2283 C C . PHE A 1 300 ? 6.297 12.607 -13.583 1.00 94.75 300 PHE A C 1
ATOM 2285 O O . PHE A 1 300 ? 7.261 12.100 -14.157 1.00 94.75 300 PHE A O 1
ATOM 2292 N N . ALA A 1 301 ? 5.705 13.717 -14.039 1.00 89.25 301 ALA A N 1
ATOM 2293 C CA . ALA A 1 301 ? 6.205 14.455 -15.194 1.00 89.25 301 ALA A CA 1
ATOM 2294 C C . ALA A 1 301 ? 7.711 14.736 -15.018 1.00 89.25 301 ALA A C 1
ATOM 2296 O O . ALA A 1 301 ? 8.107 15.252 -13.967 1.00 89.25 301 ALA A O 1
ATOM 2297 N N . PRO A 1 302 ? 8.557 14.362 -15.996 1.00 83.12 302 PRO A N 1
ATOM 2298 C CA . PRO A 1 302 ? 9.982 14.609 -15.878 1.00 83.12 302 PRO A CA 1
ATOM 2299 C C . PRO A 1 302 ? 10.224 16.120 -15.780 1.00 83.12 302 PRO A C 1
ATOM 2301 O O . PRO A 1 302 ? 9.491 16.897 -16.406 1.00 83.12 302 PRO A O 1
ATOM 2304 N N . PRO A 1 303 ? 11.231 16.558 -15.005 1.00 80.06 303 PRO A N 1
ATOM 2305 C CA . PRO A 1 303 ? 11.630 17.955 -15.024 1.00 80.06 303 PRO A CA 1
ATOM 2306 C C . PRO A 1 303 ? 11.987 18.358 -16.464 1.00 80.06 303 PRO A C 1
ATOM 2308 O O . PRO A 1 303 ? 12.479 17.518 -17.227 1.00 80.06 303 PRO A O 1
ATOM 2311 N N . PRO A 1 304 ? 11.724 19.616 -16.859 1.00 79.06 304 PRO A N 1
ATOM 2312 C CA . PRO A 1 304 ? 12.091 20.083 -18.186 1.00 79.06 304 PRO A CA 1
ATOM 2313 C C . PRO A 1 304 ? 13.589 19.864 -18.405 1.00 79.06 304 PRO A C 1
ATOM 2315 O O . PRO A 1 304 ? 14.402 20.140 -17.519 1.00 79.06 304 PRO A O 1
ATOM 2318 N N . GLY A 1 305 ? 13.942 19.347 -19.583 1.00 79.88 305 GLY A N 1
ATOM 2319 C CA . GLY A 1 305 ? 15.337 19.261 -19.994 1.00 79.88 305 GLY A CA 1
ATOM 2320 C C . GLY A 1 305 ? 15.969 20.652 -20.016 1.00 79.88 305 GLY A C 1
ATOM 2321 O O . GLY A 1 305 ? 15.284 21.653 -20.236 1.00 79.88 305 GLY A O 1
ATOM 2322 N N . PHE A 1 306 ? 17.273 20.713 -19.778 1.00 81.38 306 PHE A N 1
ATOM 2323 C CA . PHE A 1 306 ? 18.045 21.943 -19.872 1.00 81.38 306 PHE A CA 1
ATOM 2324 C C . PHE A 1 306 ? 19.281 21.696 -20.735 1.00 81.38 306 PHE A C 1
ATOM 2326 O O . PHE A 1 306 ? 19.946 20.672 -20.587 1.00 81.38 306 PHE A O 1
ATOM 2333 N N . ASP A 1 307 ? 19.593 22.650 -21.608 1.00 83.38 307 ASP A N 1
ATOM 2334 C CA . ASP A 1 307 ? 20.855 22.675 -22.342 1.00 83.38 307 ASP A CA 1
ATOM 2335 C C . ASP A 1 307 ? 21.851 23.552 -21.574 1.00 83.38 307 ASP A C 1
ATOM 2337 O O . ASP A 1 307 ? 21.604 24.734 -21.326 1.00 83.38 307 ASP A O 1
ATOM 2341 N N . GLY A 1 308 ? 22.990 22.979 -21.177 1.00 84.88 308 GLY A N 1
ATOM 2342 C CA . GLY A 1 308 ? 24.016 23.692 -20.413 1.00 84.88 308 GLY A CA 1
ATOM 2343 C C . GLY A 1 308 ? 23.733 23.722 -18.910 1.00 84.88 308 GLY A C 1
ATOM 2344 O O . GLY A 1 308 ? 23.627 22.672 -18.283 1.00 84.88 308 GLY A O 1
ATOM 2345 N N . MET A 1 309 ? 23.679 24.911 -18.303 1.00 83.94 309 MET A N 1
ATOM 2346 C CA . MET A 1 309 ? 23.439 25.047 -16.861 1.00 83.94 309 MET A CA 1
ATOM 2347 C C . MET A 1 309 ? 21.934 25.104 -16.561 1.00 83.94 309 MET A C 1
ATOM 2349 O O . MET A 1 309 ? 21.212 25.835 -17.242 1.00 83.94 309 MET A O 1
ATOM 2353 N N . PRO A 1 310 ? 21.445 24.394 -15.529 1.00 81.38 310 PRO A N 1
ATOM 2354 C CA . PRO A 1 310 ? 20.034 24.424 -15.172 1.00 81.38 310 PRO A CA 1
ATOM 2355 C C . PRO A 1 310 ? 19.636 25.823 -14.689 1.00 81.38 310 PRO A C 1
ATOM 2357 O O . PRO A 1 310 ? 20.256 26.389 -13.786 1.00 81.38 310 PRO A O 1
ATOM 2360 N N . ALA A 1 311 ? 18.575 26.378 -15.274 1.00 80.81 311 ALA A N 1
ATOM 2361 C CA . ALA A 1 311 ? 17.990 27.628 -14.808 1.00 80.81 311 ALA A CA 1
ATOM 2362 C C . ALA A 1 311 ? 17.252 27.383 -13.484 1.00 80.81 311 ALA A C 1
ATOM 2364 O O . ALA A 1 311 ? 16.252 26.665 -13.436 1.00 80.81 311 ALA A O 1
ATOM 2365 N N . LEU A 1 312 ? 17.751 27.972 -12.397 1.00 82.12 312 LEU A N 1
ATOM 2366 C CA . LEU A 1 312 ? 17.111 27.881 -11.088 1.00 82.12 312 LEU A CA 1
ATOM 2367 C C . LEU A 1 312 ? 15.975 28.902 -10.995 1.00 82.12 312 LEU A C 1
ATOM 2369 O O . LEU A 1 312 ? 16.167 30.088 -11.257 1.00 82.12 312 LEU A O 1
ATOM 2373 N N . ALA A 1 313 ? 14.788 28.441 -10.607 1.00 83.75 313 ALA A N 1
ATOM 2374 C CA . ALA A 1 313 ? 13.666 29.328 -10.331 1.00 83.75 313 ALA A CA 1
ATOM 2375 C C . ALA A 1 313 ? 13.916 30.150 -9.054 1.00 83.75 313 ALA A C 1
ATOM 2377 O O . ALA A 1 313 ? 14.551 29.673 -8.114 1.00 83.75 313 ALA A O 1
ATOM 2378 N N . GLU A 1 314 ? 13.337 31.353 -8.978 1.00 89.06 314 GLU A N 1
ATOM 2379 C CA . GLU A 1 314 ? 13.412 32.220 -7.786 1.00 89.06 314 GLU A CA 1
ATOM 2380 C C . GLU A 1 314 ? 12.886 31.543 -6.511 1.00 89.06 314 GLU A C 1
ATOM 2382 O O . GLU A 1 314 ? 13.279 31.890 -5.398 1.00 89.06 314 GLU A O 1
ATOM 2387 N N . ARG A 1 315 ? 11.970 30.580 -6.663 1.00 86.62 315 ARG A N 1
ATOM 2388 C CA . ARG A 1 315 ? 11.410 29.795 -5.562 1.00 86.62 315 ARG A CA 1
ATOM 2389 C C . ARG A 1 315 ? 11.830 28.334 -5.697 1.00 86.62 315 ARG A C 1
ATOM 2391 O O . ARG A 1 315 ? 11.668 27.769 -6.780 1.00 86.62 315 ARG A O 1
ATOM 2398 N N . PRO A 1 316 ? 12.285 27.693 -4.606 1.00 84.56 316 PRO A N 1
ATOM 2399 C CA . PRO A 1 316 ? 12.645 26.286 -4.639 1.00 84.56 316 PRO A CA 1
ATOM 2400 C C . PRO A 1 316 ? 11.420 25.425 -4.955 1.00 84.56 316 PRO A C 1
ATOM 2402 O O . PRO A 1 316 ? 10.314 25.662 -4.453 1.00 84.56 316 PRO A O 1
ATOM 2405 N N . MET A 1 317 ? 11.631 24.398 -5.776 1.00 84.00 317 MET A N 1
ATOM 2406 C CA . MET A 1 317 ? 10.607 23.401 -6.071 1.00 84.00 317 MET A CA 1
ATOM 2407 C C . MET A 1 317 ? 10.233 22.636 -4.802 1.00 84.00 317 MET A C 1
ATOM 2409 O O . MET A 1 317 ? 11.090 22.261 -4.002 1.00 84.00 317 MET A O 1
ATOM 2413 N N . ARG A 1 318 ? 8.943 22.345 -4.632 1.00 88.81 318 ARG A N 1
ATOM 2414 C CA . ARG A 1 318 ? 8.449 21.568 -3.490 1.00 88.81 318 ARG A CA 1
ATOM 2415 C C . ARG A 1 318 ? 8.444 20.080 -3.834 1.00 88.81 318 ARG A C 1
ATOM 2417 O O . ARG A 1 318 ? 7.398 19.445 -3.778 1.00 88.81 318 ARG A O 1
ATOM 2424 N N . LEU A 1 319 ? 9.616 19.532 -4.166 1.00 87.62 319 LEU A N 1
ATOM 2425 C CA . LEU A 1 319 ? 9.772 18.175 -4.713 1.00 87.62 319 LEU A CA 1
ATOM 2426 C C . LEU A 1 319 ? 9.053 17.102 -3.887 1.00 87.62 319 LEU A C 1
ATOM 2428 O O . LEU A 1 319 ? 8.279 16.336 -4.446 1.00 87.62 319 LEU A O 1
ATOM 2432 N N . ALA A 1 320 ? 9.236 17.085 -2.563 1.00 90.31 320 ALA A N 1
ATOM 2433 C CA . ALA A 1 320 ? 8.582 16.101 -1.695 1.00 90.31 320 ALA A CA 1
ATOM 2434 C C . ALA A 1 320 ? 7.048 16.194 -1.753 1.00 90.31 320 ALA A C 1
ATOM 2436 O O . ALA A 1 320 ? 6.363 15.176 -1.834 1.00 90.31 320 ALA A O 1
ATOM 2437 N N . ARG A 1 321 ? 6.501 17.417 -1.771 1.00 92.75 321 ARG A N 1
ATOM 2438 C CA . ARG A 1 321 ? 5.060 17.649 -1.924 1.00 92.75 321 ARG A CA 1
ATOM 2439 C C . ARG A 1 321 ? 4.577 17.189 -3.291 1.00 92.75 321 ARG A C 1
ATOM 2441 O O . ARG A 1 321 ? 3.584 16.475 -3.361 1.00 92.75 321 ARG A O 1
ATOM 2448 N N . ASP A 1 322 ? 5.247 17.629 -4.351 1.00 92.88 322 ASP A N 1
ATOM 2449 C CA . ASP A 1 322 ? 4.825 17.357 -5.721 1.00 92.88 322 ASP A CA 1
ATOM 2450 C C . ASP A 1 322 ? 4.866 15.858 -6.018 1.00 92.88 322 ASP A C 1
ATOM 2452 O O . ASP A 1 322 ? 3.872 15.298 -6.475 1.00 92.88 322 ASP A O 1
ATOM 2456 N N . PHE A 1 323 ? 5.958 15.195 -5.636 1.00 94.12 323 PHE A N 1
ATOM 2457 C CA . PHE A 1 323 ? 6.095 13.750 -5.738 1.00 94.12 323 PHE A CA 1
ATOM 2458 C C . PHE A 1 323 ? 5.017 13.013 -4.929 1.00 94.12 323 PHE A C 1
ATOM 2460 O O . PHE A 1 323 ? 4.391 12.094 -5.445 1.00 94.12 323 PHE A O 1
ATOM 2467 N N . THR A 1 324 ? 4.743 13.431 -3.686 1.00 95.06 324 THR A N 1
ATOM 2468 C CA . THR A 1 324 ? 3.699 12.790 -2.863 1.00 95.06 324 THR A CA 1
ATOM 2469 C C . THR A 1 324 ? 2.319 12.928 -3.505 1.00 95.06 324 THR A C 1
ATOM 2471 O O . THR A 1 324 ? 1.543 11.978 -3.509 1.00 95.06 324 THR A O 1
ATOM 2474 N N . GLN A 1 325 ? 1.996 14.095 -4.067 1.00 95.19 325 GLN A N 1
ATOM 2475 C CA . GLN A 1 325 ? 0.726 14.305 -4.767 1.00 95.19 325 GLN A CA 1
ATOM 2476 C C . GLN A 1 325 ? 0.600 13.410 -6.002 1.00 95.19 325 GLN A C 1
ATOM 2478 O O . GLN A 1 325 ? -0.460 12.830 -6.231 1.00 95.19 325 GLN A O 1
ATOM 2483 N N . ASP A 1 326 ? 1.682 13.275 -6.765 1.00 96.38 326 ASP A N 1
ATOM 2484 C CA . ASP A 1 326 ? 1.734 12.405 -7.935 1.00 96.38 326 ASP A CA 1
ATOM 2485 C C . ASP A 1 326 ? 1.583 10.927 -7.534 1.00 96.38 326 ASP A C 1
ATOM 2487 O O . ASP A 1 326 ? 0.813 10.197 -8.156 1.00 96.38 326 ASP A O 1
ATOM 2491 N N . TRP A 1 327 ? 2.238 10.505 -6.447 1.00 97.12 327 TRP A N 1
ATOM 2492 C CA . TRP A 1 327 ? 2.153 9.147 -5.907 1.00 97.12 327 TRP A CA 1
ATOM 2493 C C . TRP A 1 327 ? 0.753 8.794 -5.391 1.00 97.12 327 TRP A C 1
ATOM 2495 O O . TRP A 1 327 ? 0.227 7.729 -5.707 1.00 97.12 327 TRP A O 1
ATOM 2505 N N . LEU A 1 328 ? 0.098 9.705 -4.666 1.00 96.38 328 LEU A N 1
ATOM 2506 C CA . LEU A 1 328 ? -1.279 9.512 -4.197 1.00 96.38 328 LEU A CA 1
ATOM 2507 C C . LEU A 1 328 ? -2.281 9.476 -5.358 1.00 96.38 328 LEU A C 1
ATOM 2509 O O . LEU A 1 328 ? -3.239 8.707 -5.326 1.00 96.38 328 LEU A O 1
ATOM 2513 N N . ALA A 1 329 ? -2.063 10.267 -6.410 1.00 96.75 329 ALA A N 1
ATOM 2514 C CA . ALA A 1 329 ? -2.891 10.186 -7.608 1.00 96.75 329 ALA A CA 1
ATOM 2515 C C . ALA A 1 329 ? -2.677 8.869 -8.372 1.00 96.75 329 ALA A C 1
ATOM 2517 O O . ALA A 1 329 ? -3.637 8.266 -8.859 1.00 96.75 329 ALA A O 1
ATOM 2518 N N . ALA A 1 330 ? -1.430 8.397 -8.431 1.00 97.06 330 ALA A N 1
ATOM 2519 C CA . ALA A 1 330 ? -1.080 7.104 -8.998 1.00 97.06 330 ALA A CA 1
ATOM 2520 C C . ALA A 1 330 ? -1.715 5.939 -8.231 1.00 97.06 330 ALA A C 1
ATOM 2522 O O . ALA A 1 330 ? -2.230 5.030 -8.875 1.00 97.06 330 ALA A O 1
ATOM 2523 N N . LEU A 1 331 ? -1.768 5.992 -6.897 1.00 96.25 331 LEU A N 1
ATOM 2524 C CA . LEU A 1 331 ? -2.497 5.025 -6.070 1.00 96.25 331 LEU A CA 1
ATOM 2525 C C . LEU A 1 331 ? -3.977 4.942 -6.468 1.00 96.25 331 LEU A C 1
ATOM 2527 O O . LEU A 1 331 ? -4.503 3.849 -6.669 1.00 96.25 331 LEU A O 1
ATOM 2531 N N . VAL A 1 332 ? -4.648 6.090 -6.618 1.00 95.81 332 VAL A N 1
ATOM 2532 C CA . VAL A 1 332 ? -6.070 6.120 -7.002 1.00 95.81 332 VAL A CA 1
ATOM 2533 C C . VAL A 1 332 ? -6.283 5.494 -8.380 1.00 95.81 332 VAL A C 1
ATOM 2535 O O . VAL A 1 332 ? -7.211 4.708 -8.558 1.00 95.81 332 VAL A O 1
ATOM 2538 N N . GLN A 1 333 ? -5.414 5.797 -9.349 1.00 95.00 333 GLN A N 1
ATOM 2539 C CA . GLN A 1 333 ? -5.488 5.168 -10.668 1.00 95.00 333 GLN A CA 1
ATOM 2540 C C . GLN A 1 333 ? -5.170 3.666 -10.599 1.00 95.00 333 GLN A C 1
ATOM 2542 O O . GLN A 1 333 ? -5.881 2.873 -11.208 1.00 95.00 333 GLN A O 1
ATOM 2547 N N . ALA A 1 334 ? -4.151 3.266 -9.826 1.00 93.94 334 ALA A N 1
ATOM 2548 C CA . ALA A 1 334 ? -3.776 1.868 -9.615 1.00 93.94 334 ALA A CA 1
ATOM 2549 C C . ALA A 1 334 ? -4.942 1.051 -9.063 1.00 93.94 334 ALA A C 1
ATOM 2551 O O . ALA A 1 334 ? -5.195 -0.031 -9.576 1.00 93.94 334 ALA A O 1
ATOM 2552 N N . ALA A 1 335 ? -5.718 1.594 -8.124 1.00 91.12 335 ALA A N 1
ATOM 2553 C CA . ALA A 1 335 ? -6.890 0.906 -7.596 1.00 91.12 335 ALA A CA 1
ATOM 2554 C C . ALA A 1 335 ? -7.888 0.501 -8.690 1.00 91.12 335 ALA A C 1
ATOM 2556 O O . ALA A 1 335 ? -8.344 -0.643 -8.727 1.00 91.12 335 ALA A O 1
ATOM 2557 N N . ILE A 1 336 ? -8.186 1.404 -9.625 1.00 89.75 336 ILE A N 1
ATOM 2558 C CA . ILE A 1 336 ? -9.088 1.127 -10.753 1.00 89.75 336 ILE A CA 1
ATOM 2559 C C . ILE A 1 336 ? -8.477 0.125 -11.721 1.00 89.75 336 ILE A C 1
ATOM 2561 O O . ILE A 1 336 ? -9.121 -0.832 -12.141 1.00 89.75 336 ILE A O 1
ATOM 2565 N N . ASP A 1 337 ? -7.221 0.345 -12.060 1.00 90.06 337 ASP A N 1
ATOM 2566 C CA . ASP A 1 337 ? -6.460 -0.476 -12.982 1.00 90.06 337 ASP A CA 1
ATOM 2567 C C . ASP A 1 337 ? -6.237 -1.917 -12.481 1.00 90.06 337 ASP A C 1
ATOM 2569 O O . ASP A 1 337 ? -6.089 -2.844 -13.276 1.00 90.06 337 ASP A O 1
ATOM 2573 N N . ASN A 1 338 ? -6.195 -2.100 -11.162 1.00 88.81 338 ASN A N 1
ATOM 2574 C CA . ASN A 1 338 ? -6.003 -3.379 -10.490 1.00 88.81 338 ASN A CA 1
ATOM 2575 C C . ASN A 1 338 ? -7.325 -4.135 -10.262 1.00 88.81 338 ASN A C 1
ATOM 2577 O O . ASN A 1 338 ? -7.330 -5.191 -9.628 1.00 88.81 338 ASN A O 1
ATOM 2581 N N . MET A 1 339 ? -8.471 -3.609 -10.712 1.00 81.50 339 MET A N 1
ATOM 2582 C CA . MET A 1 339 ? -9.734 -4.349 -10.640 1.00 81.50 339 MET A CA 1
ATOM 2583 C C . MET A 1 339 ? -9.609 -5.691 -11.372 1.00 81.50 339 MET A C 1
ATOM 2585 O O . MET A 1 339 ? -9.188 -5.740 -12.523 1.00 81.50 339 MET A O 1
ATOM 2589 N N . GLY A 1 340 ? -9.983 -6.781 -10.698 1.00 69.12 340 GLY A N 1
ATOM 2590 C CA . GLY A 1 340 ? -9.908 -8.133 -11.261 1.00 69.12 340 GLY A CA 1
ATOM 2591 C C . GLY A 1 340 ? -8.527 -8.791 -11.193 1.00 69.12 340 GLY A C 1
ATOM 2592 O O . GLY A 1 340 ? -8.392 -9.934 -11.619 1.00 69.12 340 GLY A O 1
ATOM 2593 N N . VAL A 1 341 ? -7.506 -8.125 -10.644 1.00 71.69 341 VAL A N 1
ATOM 2594 C CA . VAL A 1 341 ? -6.198 -8.752 -10.413 1.00 71.69 341 VAL A CA 1
ATOM 2595 C C . VAL A 1 341 ? -6.280 -9.619 -9.162 1.00 71.69 341 VAL A C 1
ATOM 2597 O O . VAL A 1 341 ? -6.413 -9.102 -8.053 1.00 71.69 341 VAL A O 1
ATOM 2600 N N . ALA A 1 342 ? -6.164 -10.937 -9.328 1.00 61.16 342 ALA A N 1
ATOM 2601 C CA . ALA A 1 342 ? -5.953 -11.839 -8.205 1.00 61.16 342 ALA A CA 1
ATOM 2602 C C . ALA A 1 342 ? -4.578 -11.531 -7.589 1.00 61.16 342 ALA A C 1
ATOM 2604 O O . ALA A 1 342 ? -3.539 -11.740 -8.218 1.00 61.16 342 ALA A O 1
ATOM 2605 N N . THR A 1 343 ? -4.555 -10.971 -6.379 1.00 61.19 343 THR A N 1
ATOM 2606 C CA . THR A 1 343 ? -3.298 -10.772 -5.647 1.00 61.19 343 THR A CA 1
ATOM 2607 C C . THR A 1 343 ? -2.742 -12.130 -5.235 1.00 61.19 343 THR A C 1
ATOM 2609 O O . THR A 1 343 ? -3.521 -13.027 -4.929 1.00 61.19 343 THR A O 1
ATOM 2612 N N . ALA A 1 344 ? -1.413 -12.311 -5.244 1.00 50.72 344 ALA A N 1
ATOM 2613 C CA . ALA A 1 344 ? -0.790 -13.536 -4.746 1.00 50.72 344 ALA A CA 1
ATOM 2614 C C . ALA A 1 344 ? -1.259 -13.771 -3.305 1.00 50.72 344 ALA A C 1
ATOM 2616 O O . ALA A 1 344 ? -0.909 -13.049 -2.359 1.00 50.72 344 ALA A O 1
ATOM 2617 N N . ARG A 1 345 ? -2.158 -14.738 -3.175 1.00 56.34 345 ARG A N 1
ATOM 2618 C CA . ARG A 1 345 ? -2.779 -15.079 -1.914 1.00 56.34 345 ARG A CA 1
ATOM 2619 C C . ARG A 1 345 ? -1.782 -15.960 -1.166 1.00 56.34 345 ARG A C 1
ATOM 2621 O O . ARG A 1 345 ? -1.274 -16.927 -1.722 1.00 56.34 345 ARG A O 1
ATOM 2628 N N . GLU A 1 346 ? -1.497 -15.624 0.091 1.00 57.38 346 GLU A N 1
ATOM 2629 C CA . GLU A 1 346 ? -0.793 -16.551 1.001 1.00 57.38 346 GLU A CA 1
ATOM 2630 C C . GLU A 1 346 ? -1.633 -17.809 1.269 1.00 57.38 346 GLU A C 1
ATOM 2632 O O . GLU A 1 346 ? -1.120 -18.831 1.714 1.00 57.38 346 GLU A O 1
ATOM 2637 N N . ILE A 1 347 ? -2.930 -17.727 0.967 1.00 64.75 347 ILE A N 1
ATOM 2638 C CA . ILE A 1 347 ? -3.901 -18.800 1.083 1.00 64.75 347 ILE A CA 1
ATOM 2639 C C . ILE A 1 347 ? -4.437 -19.160 -0.305 1.00 64.75 347 ILE A C 1
ATOM 2641 O O . ILE A 1 347 ? -4.792 -18.294 -1.094 1.00 64.75 347 ILE A O 1
ATOM 2645 N N . SER A 1 348 ? -4.521 -20.443 -0.630 1.00 67.94 348 SER A N 1
ATOM 2646 C CA . SER A 1 348 ? -5.166 -20.904 -1.866 1.00 67.94 348 SER A CA 1
ATOM 2647 C C . SER A 1 348 ? -6.596 -20.359 -2.003 1.00 67.94 348 SER A C 1
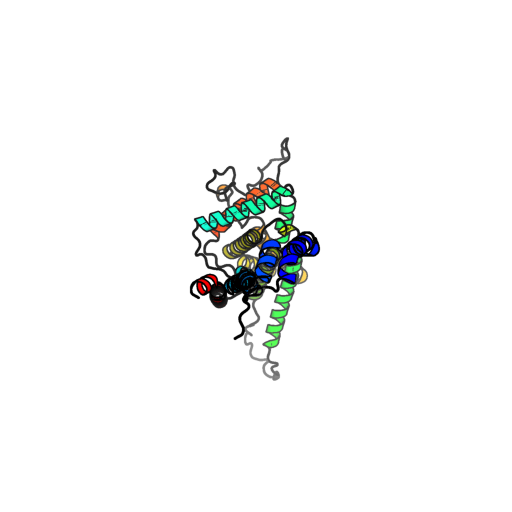ATOM 2649 O O . SER A 1 348 ? -7.243 -20.001 -1.020 1.00 67.94 348 SER A O 1
ATOM 2651 N N . GLU A 1 349 ? -7.140 -20.334 -3.220 1.00 65.69 349 GLU A N 1
ATOM 2652 C CA . GLU A 1 349 ? -8.533 -19.926 -3.454 1.00 65.69 349 GLU A CA 1
ATOM 2653 C C . GLU A 1 349 ? -9.537 -20.755 -2.637 1.00 65.69 349 GLU A C 1
ATOM 2655 O O . GLU A 1 349 ? -10.478 -20.200 -2.069 1.00 65.69 349 GLU A O 1
ATOM 2660 N N . ALA A 1 350 ? -9.273 -22.055 -2.478 1.00 74.12 350 ALA A N 1
ATOM 2661 C CA . ALA A 1 350 ? -10.039 -22.926 -1.595 1.00 74.12 350 ALA A CA 1
ATOM 2662 C C . ALA A 1 350 ? -9.970 -22.467 -0.127 1.00 74.12 350 ALA A C 1
ATOM 2664 O O . ALA A 1 350 ? -10.995 -22.400 0.547 1.00 74.12 350 ALA A O 1
ATOM 2665 N N . GLN A 1 351 ? -8.785 -22.097 0.367 1.00 77.44 351 GLN A N 1
ATOM 2666 C CA . GLN A 1 351 ? -8.619 -21.568 1.724 1.00 77.44 351 GLN A CA 1
ATOM 2667 C C . GLN A 1 351 ? -9.266 -20.186 1.896 1.00 77.44 351 GLN A C 1
ATOM 2669 O O . GLN A 1 351 ? -9.843 -19.935 2.947 1.00 77.44 351 GLN A O 1
ATOM 2674 N N . ASN A 1 352 ? -9.240 -19.316 0.880 1.00 74.75 352 ASN A N 1
ATOM 2675 C CA . ASN A 1 352 ? -9.939 -18.026 0.905 1.00 74.75 352 ASN A CA 1
ATOM 2676 C C . ASN A 1 352 ? -11.464 -18.203 0.954 1.00 74.75 352 ASN A C 1
ATOM 2678 O O . ASN A 1 352 ? -12.138 -17.505 1.703 1.00 74.75 352 ASN A O 1
ATOM 2682 N N . ALA A 1 353 ? -12.009 -19.171 0.211 1.00 76.69 353 ALA A N 1
ATOM 2683 C CA . ALA A 1 353 ? -13.431 -19.506 0.272 1.00 76.69 353 ALA A CA 1
ATOM 2684 C C . ALA A 1 353 ? -13.828 -20.055 1.654 1.00 76.69 353 ALA A C 1
ATOM 2686 O O . ALA A 1 353 ? -14.851 -19.658 2.207 1.00 76.69 353 ALA A O 1
ATOM 2687 N N . VAL A 1 354 ? -12.999 -20.929 2.240 1.00 84.50 354 VAL A N 1
ATOM 2688 C CA . VAL A 1 354 ? -13.191 -21.413 3.618 1.00 84.50 354 VAL A CA 1
ATOM 2689 C C . VAL A 1 354 ? -13.106 -20.259 4.618 1.00 84.50 354 VAL A C 1
ATOM 2691 O O . VAL A 1 354 ? -13.932 -20.180 5.523 1.00 84.50 354 VAL A O 1
ATOM 2694 N N . LEU A 1 355 ? -12.156 -19.339 4.444 1.00 81.62 355 LEU A N 1
ATOM 2695 C CA . LEU A 1 355 ? -12.018 -18.156 5.287 1.00 81.62 355 LEU A CA 1
ATOM 2696 C C . LEU A 1 355 ? -13.253 -17.253 5.196 1.00 81.62 355 LEU A C 1
ATOM 2698 O O . LEU A 1 355 ? -13.755 -16.829 6.231 1.00 81.62 355 LEU A O 1
ATOM 2702 N N . GLY A 1 356 ? -13.793 -17.041 3.993 1.00 81.31 356 GLY A N 1
ATOM 2703 C CA . GLY A 1 356 ? -15.056 -16.330 3.791 1.00 81.31 356 GLY A CA 1
ATOM 2704 C C . GLY A 1 356 ? -16.210 -16.976 4.554 1.00 81.31 356 GLY A C 1
ATOM 2705 O O . GLY A 1 356 ? -16.899 -16.301 5.307 1.00 81.31 356 GLY A O 1
ATOM 2706 N N . GLN A 1 357 ? -16.349 -18.305 4.482 1.00 85.75 357 GLN A N 1
ATOM 2707 C CA . GLN A 1 357 ? -17.364 -19.027 5.262 1.00 85.75 357 GLN A CA 1
ATOM 2708 C C . GLN A 1 357 ? -17.169 -18.882 6.778 1.00 85.75 357 GLN A C 1
ATOM 2710 O O . GLN A 1 357 ? -18.148 -18.834 7.522 1.00 85.75 357 GLN A O 1
ATOM 2715 N N . ILE A 1 358 ? -15.921 -18.849 7.257 1.00 86.25 358 ILE A N 1
ATOM 2716 C CA . ILE A 1 358 ? -15.613 -18.633 8.677 1.00 86.25 358 ILE A CA 1
ATOM 2717 C C . ILE A 1 358 ? -16.018 -17.215 9.095 1.00 86.25 358 ILE A C 1
ATOM 2719 O O . ILE A 1 358 ? -16.654 -17.059 10.136 1.00 86.25 358 ILE A O 1
ATOM 2723 N N . LEU A 1 359 ? -15.688 -16.205 8.286 1.00 83.62 359 LEU A N 1
ATOM 2724 C CA . LEU A 1 359 ? -16.033 -14.805 8.543 1.00 83.62 359 LEU A CA 1
ATOM 2725 C C . LEU A 1 359 ? -17.550 -14.578 8.523 1.00 83.62 359 LEU A C 1
ATOM 2727 O O . LEU A 1 359 ? -18.078 -13.970 9.452 1.00 83.62 359 LEU A O 1
ATOM 2731 N N . ASP A 1 360 ? -18.255 -15.149 7.545 1.00 84.00 360 ASP A N 1
ATOM 2732 C CA . ASP A 1 360 ? -19.718 -15.081 7.451 1.00 84.00 360 ASP A CA 1
ATOM 2733 C C . ASP A 1 360 ? -20.388 -15.726 8.672 1.00 84.00 360 ASP A C 1
ATOM 2735 O O . ASP A 1 360 ? -21.326 -15.173 9.242 1.00 84.00 360 ASP A O 1
ATOM 2739 N N . ARG A 1 361 ? -19.884 -16.879 9.136 1.00 84.06 361 ARG A N 1
ATOM 2740 C CA . ARG A 1 361 ? -20.386 -17.533 10.360 1.00 84.06 361 ARG A CA 1
ATOM 2741 C C . ARG A 1 361 ? -20.074 -16.747 11.630 1.00 84.06 361 ARG A C 1
ATOM 2743 O O . ARG A 1 361 ? -20.802 -16.877 12.611 1.00 84.06 361 ARG A O 1
ATOM 2750 N N . ALA A 1 362 ? -18.988 -15.980 11.633 1.00 82.12 362 ALA A N 1
ATOM 2751 C CA . ALA A 1 362 ? -18.617 -15.127 12.752 1.00 82.12 362 ALA A CA 1
ATOM 2752 C C . ALA A 1 362 ? -19.447 -13.828 12.802 1.00 82.12 362 ALA A C 1
ATOM 2754 O O . ALA A 1 362 ? -19.557 -13.227 13.871 1.00 82.12 362 ALA A O 1
ATOM 2755 N N . HIS A 1 363 ? -20.093 -13.426 11.698 1.00 80.81 363 HIS A N 1
ATOM 2756 C CA . HIS A 1 363 ? -21.111 -12.368 11.672 1.00 80.81 363 HIS A CA 1
ATOM 2757 C C . HIS A 1 363 ? -22.437 -12.853 12.279 1.00 80.81 363 HIS A C 1
ATOM 2759 O O . HIS A 1 363 ? -23.418 -13.167 11.606 1.00 80.81 363 HIS A O 1
ATOM 2765 N N . ILE A 1 364 ? -22.462 -12.899 13.607 1.00 78.56 364 ILE A N 1
ATOM 2766 C CA . ILE A 1 364 ? -23.577 -13.421 14.405 1.00 78.56 364 ILE A CA 1
ATOM 2767 C C . ILE A 1 364 ? -24.721 -12.419 14.634 1.00 78.56 364 ILE A C 1
ATOM 2769 O O . ILE A 1 364 ? -25.707 -12.784 15.265 1.00 78.56 364 ILE A O 1
ATOM 2773 N N . GLU A 1 365 ? -24.631 -11.177 14.146 1.00 78.12 365 GLU A N 1
ATOM 2774 C CA . GLU A 1 365 ? -25.680 -10.152 14.325 1.00 78.12 365 GLU A CA 1
ATOM 2775 C C . GLU A 1 365 ? -27.044 -10.643 13.824 1.00 78.12 365 GLU A C 1
ATOM 2777 O O . GLU A 1 365 ? -28.024 -10.627 14.566 1.00 78.12 365 GLU A O 1
ATOM 2782 N N . SER A 1 366 ? -27.075 -11.200 12.611 1.00 68.75 366 SER A N 1
ATOM 2783 C CA . SER A 1 366 ? -28.294 -11.756 12.008 1.00 68.75 366 SER A CA 1
ATOM 2784 C C . SER A 1 366 ? -28.840 -12.981 12.756 1.00 68.75 366 SER A C 1
ATOM 2786 O O . SER A 1 366 ? -30.052 -13.182 12.816 1.00 68.75 366 SER A O 1
ATOM 2788 N N . LEU A 1 367 ? -27.962 -13.783 13.367 1.00 69.69 367 LEU A N 1
ATOM 2789 C CA . LEU A 1 367 ? -28.336 -14.950 14.174 1.00 69.69 367 LEU A CA 1
ATOM 2790 C C . LEU A 1 367 ? -28.912 -14.542 15.534 1.00 69.69 367 LEU A C 1
ATOM 2792 O O . LEU A 1 367 ? -29.749 -15.246 16.090 1.00 69.69 367 LEU A O 1
ATOM 2796 N N . LEU A 1 368 ? -2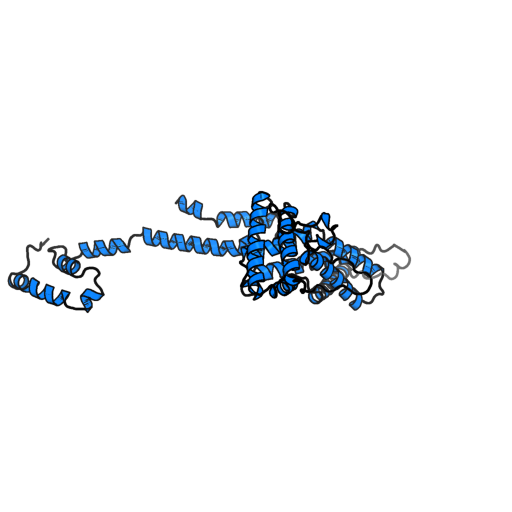8.476 -13.398 16.059 1.00 70.81 368 LEU A N 1
ATOM 2797 C CA . LEU A 1 368 ? -28.949 -12.832 17.315 1.00 70.81 368 LEU A CA 1
ATOM 2798 C C . LEU A 1 368 ? -30.265 -12.054 17.147 1.00 70.81 368 LEU A C 1
ATOM 2800 O O . LEU A 1 368 ? -30.986 -11.881 18.122 1.00 70.81 368 LEU A O 1
ATOM 2804 N N . GLU A 1 369 ? -30.603 -11.558 15.957 1.00 66.19 369 GLU A N 1
ATOM 2805 C CA . GLU A 1 369 ? -31.913 -10.933 15.686 1.00 66.19 369 GLU A CA 1
ATOM 2806 C C . GLU A 1 369 ? -33.054 -11.954 15.542 1.00 66.19 369 GLU A C 1
ATOM 2808 O O . GLU A 1 369 ? -34.221 -11.604 15.707 1.00 66.19 369 GLU A O 1
ATOM 2813 N N . GLN A 1 370 ? -32.722 -13.214 15.248 1.00 56.22 370 GLN A N 1
ATOM 2814 C CA . GLN A 1 370 ? -33.684 -14.307 15.060 1.00 56.22 370 GLN A CA 1
ATOM 2815 C C . GLN A 1 370 ? -33.947 -15.132 16.334 1.00 56.22 370 GLN A C 1
ATOM 2817 O O . GLN A 1 370 ? -34.841 -15.981 16.322 1.00 56.22 370 GLN A O 1
ATOM 2822 N N . ALA A 1 371 ? -33.183 -14.892 17.403 1.00 53.88 371 ALA A N 1
ATOM 2823 C CA . ALA A 1 371 ? -33.275 -15.553 18.707 1.00 53.88 371 ALA A CA 1
ATOM 2824 C C . ALA A 1 371 ? -33.746 -14.565 19.777 1.00 53.88 371 ALA A C 1
ATOM 2826 O O . ALA A 1 371 ? -34.621 -14.967 20.577 1.00 53.88 371 ALA A O 1
#